Protein AF-0000000076219222 (afdb_homodimer)

pLDDT: mean 83.33, std 11.48, range [46.88, 96.5]

Radius of gyration: 16.95 Å; Cα contacts (8 Å, |Δi|>4): 816; chains: 2; bounding box: 41×48×40 Å

Organism: Mytilus galloprovincialis (NCBI:txid29158)

Structure (mmCIF, N/CA/C/O backbone):
data_AF-0000000076219222-model_v1
#
loop_
_entity.id
_entity.type
_entity.pdbx_description
1 polymer 'Uncharacterized protein'
#
loop_
_atom_site.group_PDB
_atom_site.id
_atom_site.type_symbol
_atom_site.label_atom_id
_atom_site.label_alt_id
_atom_site.label_comp_id
_atom_site.label_asym_id
_atom_site.label_entity_id
_atom_site.label_seq_id
_atom_site.pdbx_PDB_ins_code
_atom_site.Cartn_x
_atom_site.Cartn_y
_atom_site.Cartn_z
_atom_site.occupancy
_atom_site.B_iso_or_equiv
_atom_site.auth_seq_id
_atom_site.auth_comp_id
_atom_site.auth_asym_id
_atom_site.auth_atom_id
_atom_site.pdbx_PDB_model_num
ATOM 1 N N . MET A 1 1 ? -0.819 -18.391 -18.562 1 48.34 1 MET A N 1
ATOM 2 C CA . MET A 1 1 ? 0.11 -17.266 -18.625 1 48.34 1 MET A CA 1
ATOM 3 C C . MET A 1 1 ? 1.118 -17.328 -17.484 1 48.34 1 MET A C 1
ATOM 5 O O . MET A 1 1 ? 0.741 -17.516 -16.328 1 48.34 1 MET A O 1
ATOM 9 N N . ASP A 1 2 ? 2.357 -17.609 -17.766 1 62.28 2 ASP A N 1
ATOM 10 C CA . ASP A 1 2 ? 3.4 -17.719 -16.75 1 62.28 2 ASP A CA 1
ATOM 11 C C . ASP A 1 2 ? 4.027 -16.359 -16.453 1 62.28 2 ASP A C 1
ATOM 13 O O . ASP A 1 2 ? 4.73 -15.797 -17.297 1 62.28 2 ASP A O 1
ATOM 17 N N . LEU A 1 3 ? 3.418 -15.633 -15.625 1 66.06 3 LEU A N 1
ATOM 18 C CA . LEU A 1 3 ? 4.016 -14.352 -15.281 1 66.06 3 LEU A CA 1
ATOM 19 C C . LEU A 1 3 ? 5.348 -14.547 -14.562 1 66.06 3 LEU A C 1
ATOM 21 O O . LEU A 1 3 ? 5.457 -15.383 -13.664 1 66.06 3 LEU A O 1
ATOM 25 N N . THR A 1 4 ? 6.352 -14.211 -15.336 1 68.56 4 THR A N 1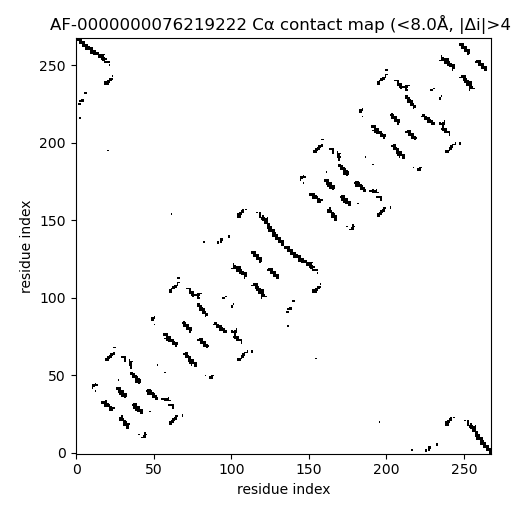
ATOM 26 C CA . THR A 1 4 ? 7.664 -14.211 -14.703 1 68.56 4 THR A CA 1
ATOM 27 C C . THR A 1 4 ? 8.156 -12.781 -14.477 1 68.56 4 THR A C 1
ATOM 29 O O . THR A 1 4 ? 7.73 -11.859 -15.172 1 68.56 4 THR A O 1
ATOM 32 N N . GLY A 1 5 ? 8.688 -12.602 -13.352 1 72.19 5 GLY A N 1
ATOM 33 C CA . GLY A 1 5 ? 9.305 -11.312 -13.094 1 72.19 5 GLY A CA 1
ATOM 34 C C . GLY A 1 5 ? 10.82 -11.367 -13.086 1 72.19 5 GLY A C 1
ATOM 35 O O . GLY A 1 5 ? 11.406 -12.375 -12.68 1 72.19 5 GLY A O 1
ATOM 36 N N . ASN A 1 6 ? 11.43 -10.414 -13.828 1 79.56 6 ASN A N 1
ATOM 37 C CA . ASN A 1 6 ? 12.883 -10.266 -13.766 1 79.56 6 ASN A CA 1
ATOM 38 C C . ASN A 1 6 ? 13.281 -8.961 -13.078 1 79.56 6 ASN A C 1
ATOM 40 O O . ASN A 1 6 ? 12.664 -7.918 -13.312 1 79.56 6 ASN A O 1
ATOM 44 N N . VAL A 1 7 ? 14.289 -9.258 -12.18 1 78.44 7 VAL A N 1
ATOM 45 C CA . VAL A 1 7 ? 14.812 -8.055 -11.539 1 78.44 7 VAL A CA 1
ATOM 46 C C . VAL A 1 7 ? 15.562 -7.207 -12.562 1 78.44 7 VAL A C 1
ATOM 48 O O . VAL A 1 7 ? 16.5 -7.684 -13.211 1 78.44 7 VAL A O 1
ATOM 51 N N . ILE A 1 8 ? 15.117 -6.039 -12.758 1 81.88 8 ILE A N 1
ATOM 52 C CA . ILE A 1 8 ? 15.742 -5.141 -13.719 1 81.88 8 ILE A CA 1
ATOM 53 C C . ILE A 1 8 ? 16.797 -4.281 -13.023 1 81.88 8 ILE A C 1
ATOM 55 O O . ILE A 1 8 ? 17.891 -4.082 -13.547 1 81.88 8 ILE A O 1
ATOM 59 N N . ARG A 1 9 ? 16.375 -3.814 -11.922 1 83.62 9 ARG A N 1
ATOM 60 C CA . ARG A 1 9 ? 17.234 -2.883 -11.203 1 83.62 9 ARG A CA 1
ATOM 61 C C . ARG A 1 9 ? 17.016 -2.988 -9.695 1 83.62 9 ARG A C 1
ATOM 63 O O . ARG A 1 9 ? 15.906 -3.289 -9.242 1 83.62 9 ARG A O 1
ATOM 70 N N . THR A 1 10 ? 18.156 -2.957 -9.008 1 84.56 10 THR A N 1
ATOM 71 C CA . THR A 1 10 ? 18.109 -2.85 -7.555 1 84.56 10 THR A CA 1
ATOM 72 C C . THR A 1 10 ? 18.547 -1.46 -7.102 1 84.56 10 THR A C 1
ATOM 74 O O . THR A 1 10 ? 19.609 -0.985 -7.492 1 84.56 10 THR A O 1
ATOM 77 N N . ILE A 1 11 ? 17.672 -0.836 -6.469 1 84.19 11 ILE A N 1
ATOM 78 C CA . ILE A 1 11 ? 17.984 0.487 -5.945 1 84.19 11 ILE A CA 1
ATOM 79 C C . ILE A 1 11 ? 18.438 0.369 -4.492 1 84.19 11 ILE A C 1
ATOM 81 O O . ILE A 1 11 ? 17.688 -0.067 -3.629 1 84.19 11 ILE A O 1
ATOM 85 N N . PRO A 1 12 ? 19.625 0.739 -4.266 1 81.88 12 PRO A N 1
ATOM 86 C CA . PRO A 1 12 ? 20.141 0.675 -2.891 1 81.88 12 PRO A CA 1
ATOM 87 C C . PRO A 1 12 ? 19.594 1.802 -2.014 1 81.88 12 PRO A C 1
ATOM 89 O O . PRO A 1 12 ? 19.906 2.973 -2.236 1 81.88 12 PRO A O 1
ATOM 92 N N . VAL A 1 13 ? 18.547 1.515 -1.271 1 78.12 13 VAL A N 1
ATOM 93 C CA . VAL A 1 13 ? 18.125 2.467 -0.247 1 78.12 13 VAL A CA 1
ATOM 94 C C . VAL A 1 13 ? 18.891 2.195 1.052 1 78.12 13 VAL A C 1
ATOM 96 O O . VAL A 1 13 ? 19.312 1.064 1.31 1 78.12 13 VAL A O 1
ATOM 99 N N . PRO A 1 14 ? 19.188 3.234 1.776 1 72.62 14 PRO A N 1
ATOM 100 C CA . PRO A 1 14 ? 20.031 2.994 2.947 1 72.62 14 PRO A CA 1
ATOM 101 C C . PRO A 1 14 ? 19.562 1.797 3.775 1 72.62 14 PRO A C 1
ATOM 103 O O . PRO A 1 14 ? 18.359 1.652 4.043 1 72.62 14 PRO A O 1
ATOM 106 N N . SER A 1 15 ? 20.438 0.882 3.973 1 58.62 15 SER A N 1
ATOM 107 C CA . SER A 1 15 ? 20.281 -0.477 4.477 1 58.62 15 SER A CA 1
ATOM 108 C C . SER A 1 15 ? 19.672 -0.479 5.875 1 58.62 15 SER A C 1
ATOM 110 O O . SER A 1 15 ? 19.078 -1.476 6.301 1 58.62 15 SER A O 1
ATOM 112 N N . TYR A 1 16 ? 19.875 0.443 6.602 1 61.59 16 TYR A N 1
ATOM 113 C CA . TYR A 1 16 ? 19.438 0.411 7.996 1 61.59 16 TYR A CA 1
ATOM 114 C C . TYR A 1 16 ? 17.953 0.692 8.117 1 61.59 16 TYR A C 1
ATOM 116 O O . TYR A 1 16 ? 17.391 0.667 9.219 1 61.59 16 TYR A O 1
ATOM 124 N N . ARG A 1 17 ? 17.422 0.693 6.922 1 61.88 17 ARG A N 1
ATOM 125 C CA . ARG A 1 17 ? 16 1.067 7.012 1 61.88 17 ARG A CA 1
ATOM 126 C C . ARG A 1 17 ? 15.102 -0.081 6.57 1 61.88 17 ARG A C 1
ATOM 128 O O . ARG A 1 17 ? 15.406 -0.775 5.598 1 61.88 17 ARG A O 1
ATOM 135 N N . SER A 1 18 ? 14.398 -0.467 7.527 1 76.31 18 SER A N 1
ATOM 136 C CA . SER A 1 18 ? 13.32 -1.392 7.195 1 76.31 18 SER A CA 1
ATOM 137 C C . SER A 1 18 ? 12.188 -0.678 6.469 1 76.31 18 SER A C 1
ATOM 139 O O . SER A 1 18 ? 11.617 0.284 6.984 1 76.31 18 SER A O 1
ATOM 141 N N . ILE A 1 19 ? 11.984 -1.001 5.16 1 82.94 19 ILE A N 1
ATOM 142 C CA . ILE A 1 19 ? 10.914 -0.373 4.391 1 82.94 19 ILE A CA 1
ATOM 143 C C . ILE A 1 19 ? 9.617 -1.159 4.574 1 82.94 19 ILE A C 1
ATOM 145 O O . ILE A 1 19 ? 9.523 -2.32 4.168 1 82.94 19 ILE A O 1
ATOM 149 N N . TYR A 1 20 ? 8.703 -0.514 5.207 1 86.69 20 TYR A N 1
ATOM 150 C CA . TYR A 1 20 ? 7.43 -1.155 5.504 1 86.69 20 TYR A CA 1
ATOM 151 C C . TYR A 1 20 ? 6.453 -0.984 4.344 1 86.69 20 TYR A C 1
ATOM 153 O O . TYR A 1 20 ? 5.598 -1.845 4.109 1 86.69 20 TYR A O 1
ATOM 161 N N . ASP A 1 21 ? 6.562 0.12 3.73 1 91.06 21 ASP A N 1
ATOM 162 C CA . ASP A 1 21 ? 5.695 0.421 2.596 1 91.06 21 ASP A CA 1
ATOM 163 C C . ASP A 1 21 ? 6.383 1.371 1.617 1 91.06 21 ASP A C 1
ATOM 165 O O . ASP A 1 21 ? 7.316 2.084 1.989 1 91.06 21 ASP A O 1
ATOM 169 N N . ILE A 1 22 ? 5.867 1.326 0.351 1 92.88 22 ILE A N 1
ATOM 170 C CA . ILE A 1 22 ? 6.508 2.119 -0.695 1 92.88 22 ILE A CA 1
ATOM 171 C C . ILE A 1 22 ? 5.465 2.543 -1.728 1 92.88 22 ILE A C 1
ATOM 173 O O . ILE A 1 22 ? 4.52 1.803 -2.006 1 92.88 22 ILE A O 1
ATOM 177 N 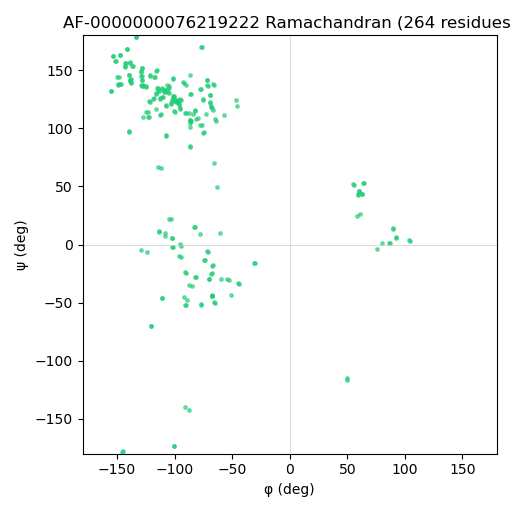N . THR A 1 23 ? 5.59 3.697 -2.258 1 95.31 23 THR A N 1
ATOM 178 C CA . THR A 1 23 ? 4.863 4.223 -3.408 1 95.31 23 THR A CA 1
ATOM 179 C C . THR A 1 23 ? 5.758 5.133 -4.242 1 95.31 23 THR A C 1
ATOM 181 O O . THR A 1 23 ? 6.973 5.176 -4.043 1 95.31 23 THR A O 1
ATOM 184 N N . VAL A 1 24 ? 5.176 5.672 -5.254 1 94.69 24 VAL A N 1
ATOM 185 C CA . VAL A 1 24 ? 5.965 6.516 -6.145 1 94.69 24 VAL A CA 1
ATOM 186 C C . VAL A 1 24 ? 5.309 7.891 -6.27 1 94.69 24 VAL A C 1
ATOM 188 O O . VAL A 1 24 ? 4.078 7.992 -6.332 1 94.69 24 VAL A O 1
ATOM 191 N N . ASP A 1 25 ? 6.066 8.875 -6.207 1 92.62 25 ASP A N 1
ATOM 192 C CA . ASP A 1 25 ? 5.695 10.234 -6.578 1 92.62 25 ASP A CA 1
ATOM 193 C C . ASP A 1 25 ? 6.621 10.781 -7.66 1 92.62 25 ASP A C 1
ATOM 195 O O . ASP A 1 25 ? 7.785 11.086 -7.391 1 92.62 25 ASP A O 1
ATOM 199 N N . ARG A 1 26 ? 6.059 10.93 -8.898 1 87.56 26 ARG A N 1
ATOM 200 C CA . ARG A 1 26 ? 6.887 11.305 -10.031 1 87.56 26 ARG A CA 1
ATOM 201 C C . ARG A 1 26 ? 8.133 10.43 -10.125 1 87.56 26 ARG A C 1
ATOM 203 O O . ARG A 1 26 ? 8.023 9.211 -10.273 1 87.56 26 ARG A O 1
ATOM 210 N N . ASP A 1 27 ? 9.281 10.922 -9.969 1 85.69 27 ASP A N 1
ATOM 211 C CA . ASP A 1 27 ? 10.5 10.125 -10.117 1 85.69 27 ASP A CA 1
ATOM 212 C C . ASP A 1 27 ? 11.117 9.805 -8.758 1 85.69 27 ASP A C 1
ATOM 214 O O . ASP A 1 27 ? 12.305 9.477 -8.672 1 85.69 27 ASP A O 1
ATOM 218 N N . GLY A 1 28 ? 10.305 9.875 -7.773 1 92.88 28 GLY A N 1
ATOM 219 C CA . GLY A 1 28 ? 10.812 9.57 -6.445 1 92.88 28 GLY A CA 1
ATOM 220 C C . GLY A 1 28 ? 10.148 8.367 -5.812 1 92.88 28 GLY A C 1
ATOM 221 O O . GLY A 1 28 ? 8.961 8.125 -6.031 1 92.88 28 GLY A O 1
ATOM 222 N N . LEU A 1 29 ? 10.953 7.629 -5.078 1 92.5 29 LEU A N 1
ATOM 223 C CA . LEU A 1 29 ? 10.453 6.535 -4.258 1 92.5 29 LEU A CA 1
ATOM 224 C C . LEU A 1 29 ? 10.109 7.023 -2.855 1 92.5 29 LEU A C 1
ATOM 226 O O . LEU A 1 29 ? 10.984 7.488 -2.121 1 92.5 29 LEU A O 1
ATOM 230 N N . VAL A 1 30 ? 8.812 6.973 -2.578 1 93.69 30 VAL A N 1
ATOM 231 C CA . VAL A 1 30 ? 8.367 7.391 -1.253 1 93.69 30 VAL A CA 1
ATOM 232 C C . VAL A 1 30 ? 8.211 6.164 -0.353 1 93.69 30 VAL A C 1
ATOM 234 O O . VAL A 1 30 ? 7.418 5.266 -0.649 1 93.69 30 VAL A O 1
ATOM 237 N N . CYS A 1 31 ? 8.93 6.129 0.726 1 91.06 31 CYS A N 1
ATOM 238 C CA . CYS A 1 31 ? 8.992 4.961 1.594 1 91.06 31 CYS A CA 1
ATOM 239 C C . CYS A 1 31 ? 8.719 5.34 3.045 1 91.06 31 CYS A C 1
ATOM 241 O O . CYS A 1 31 ? 9.047 6.449 3.471 1 91.06 31 CYS A O 1
ATOM 243 N N . ILE A 1 32 ? 7.996 4.395 3.617 1 87.56 32 ILE A N 1
ATOM 244 C CA . ILE A 1 32 ? 7.914 4.492 5.07 1 87.56 32 ILE A CA 1
ATOM 245 C C . ILE A 1 32 ? 8.836 3.459 5.711 1 87.56 32 ILE A C 1
ATOM 247 O O . ILE A 1 32 ? 8.844 2.291 5.316 1 87.56 32 ILE A O 1
ATOM 251 N N . ASP A 1 33 ? 9.719 3.924 6.48 1 74.75 33 ASP A N 1
ATOM 252 C CA . ASP A 1 33 ? 10.641 3.027 7.172 1 74.75 33 ASP A CA 1
ATOM 253 C C . ASP A 1 33 ? 10.094 2.619 8.539 1 74.75 33 ASP A C 1
ATOM 255 O O . ASP A 1 33 ? 8.875 2.615 8.742 1 74.75 33 ASP A O 1
ATOM 259 N N . SER A 1 34 ? 11.016 2.545 9.648 1 64.06 34 SER A N 1
ATOM 260 C CA . SER A 1 34 ? 10.758 2.076 11.008 1 64.06 34 SER A CA 1
ATOM 261 C C . SER A 1 34 ? 9.727 2.955 11.711 1 64.06 34 SER A C 1
ATOM 263 O O . SER A 1 34 ? 9.945 3.391 12.844 1 64.06 34 SER A O 1
ATOM 265 N N . ASN A 1 35 ? 8.516 3.271 11.086 1 64.56 35 ASN A N 1
ATOM 266 C CA . ASN A 1 35 ? 7.23 3.695 11.625 1 64.56 35 ASN A CA 1
ATOM 267 C C . ASN A 1 35 ? 7.23 5.18 11.969 1 64.56 35 ASN A C 1
ATOM 269 O O . ASN A 1 35 ? 6.238 5.703 12.477 1 64.56 35 ASN A O 1
ATOM 273 N N . THR A 1 36 ? 8.383 5.805 11.688 1 73.69 36 THR A N 1
ATOM 274 C CA . THR A 1 36 ? 8.336 7.168 12.219 1 73.69 36 THR A CA 1
ATOM 275 C C . THR A 1 36 ? 8.609 8.18 11.109 1 73.69 36 THR A C 1
ATOM 277 O O . THR A 1 36 ? 8.461 9.391 11.32 1 73.69 36 THR A O 1
ATOM 280 N N . SER A 1 37 ? 8.945 7.672 10.008 1 83.81 37 SER A N 1
ATOM 281 C CA . SER A 1 37 ? 9.422 8.625 9.016 1 83.81 37 SER A CA 1
ATOM 282 C C . SER A 1 37 ? 8.969 8.227 7.609 1 83.81 37 SER A C 1
ATOM 284 O O . SER A 1 37 ? 8.727 7.047 7.344 1 83.81 37 SER A O 1
ATOM 286 N N . VAL A 1 38 ? 8.883 9.266 6.848 1 89.25 38 VAL A N 1
ATOM 287 C CA . VAL A 1 38 ? 8.688 9.109 5.414 1 89.25 38 VAL A CA 1
ATOM 288 C C . VAL A 1 38 ? 9.914 9.602 4.66 1 89.25 38 VAL A C 1
ATOM 290 O O . VAL A 1 38 ? 10.445 10.68 4.957 1 89.25 38 VAL A O 1
ATOM 293 N N . TYR A 1 39 ? 10.336 8.805 3.781 1 90.31 39 TYR A N 1
ATOM 294 C CA . TYR A 1 39 ? 11.508 9.133 2.977 1 90.31 39 TYR A CA 1
ATOM 295 C C . TYR A 1 39 ? 11.164 9.141 1.492 1 90.31 39 TYR A C 1
ATOM 297 O O . TYR A 1 39 ? 10.359 8.336 1.029 1 90.31 39 TYR A O 1
ATOM 305 N N . CYS A 1 40 ? 11.812 10.031 0.851 1 92.62 40 CYS A N 1
ATOM 306 C CA . CYS A 1 40 ? 11.75 10.031 -0.606 1 92.62 40 CYS A CA 1
ATOM 307 C C . CYS A 1 40 ? 13.141 9.891 -1.213 1 92.62 40 CYS A C 1
ATOM 309 O O . CYS A 1 40 ? 14.023 10.703 -0.939 1 92.62 40 CYS A O 1
ATOM 311 N N . TYR A 1 41 ? 13.273 8.859 -2.021 1 91.38 41 TYR A N 1
ATOM 312 C CA . TYR A 1 41 ? 14.555 8.57 -2.658 1 91.38 41 TYR A CA 1
ATOM 313 C C . TYR A 1 41 ? 14.453 8.711 -4.172 1 91.38 41 TYR A C 1
ATOM 315 O O . TYR A 1 41 ? 13.398 8.461 -4.758 1 91.38 41 TYR A O 1
ATOM 323 N N . SER A 1 42 ? 15.594 9.086 -4.715 1 91.5 42 SER A N 1
ATOM 324 C CA . SER A 1 42 ? 15.68 9.039 -6.172 1 91.5 42 SER A CA 1
ATOM 325 C C . SER A 1 42 ? 15.875 7.613 -6.668 1 91.5 42 SER A C 1
ATOM 327 O O . SER A 1 42 ? 16.109 6.699 -5.875 1 91.5 42 SER A O 1
ATOM 329 N N . LEU A 1 43 ? 15.758 7.473 -7.961 1 88.12 43 LEU A N 1
ATOM 330 C CA . LEU A 1 43 ? 15.852 6.141 -8.5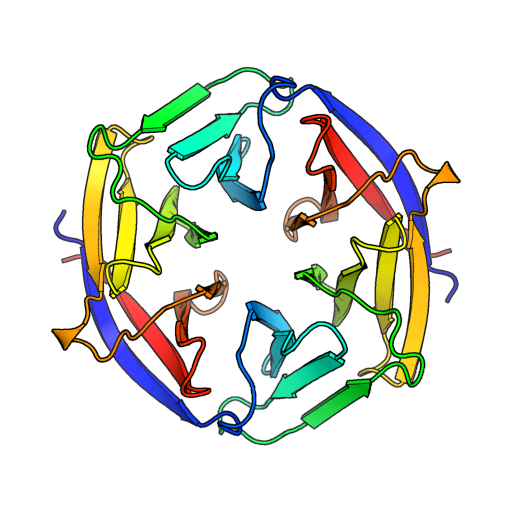55 1 88.12 43 LEU A CA 1
ATOM 331 C C . LEU A 1 43 ? 17.281 5.633 -8.516 1 88.12 43 LEU A C 1
ATOM 333 O O . LEU A 1 43 ? 17.531 4.453 -8.781 1 88.12 43 LEU A O 1
ATOM 337 N N . ASP A 1 44 ? 18.188 6.457 -8.094 1 87.12 44 ASP A N 1
ATOM 338 C CA . ASP A 1 44 ? 19.562 6.008 -7.887 1 87.12 44 ASP A CA 1
ATOM 339 C C . ASP A 1 44 ? 19.859 5.777 -6.406 1 87.12 44 ASP A C 1
ATOM 341 O O . ASP A 1 44 ? 21 5.504 -6.027 1 87.12 44 ASP A O 1
ATOM 345 N N . GLY A 1 45 ? 18.859 5.898 -5.641 1 86.44 45 GLY A N 1
ATOM 346 C CA . GLY A 1 45 ? 18.953 5.527 -4.238 1 86.44 45 GLY A CA 1
ATOM 347 C C . GLY A 1 45 ? 19.391 6.676 -3.35 1 86.44 45 GLY A C 1
ATOM 348 O O . GLY A 1 45 ? 19.766 6.465 -2.191 1 86.44 45 GLY A O 1
ATOM 349 N N . LYS A 1 46 ? 19.344 7.824 -3.855 1 91.12 46 LYS A N 1
ATOM 350 C CA . LYS A 1 46 ? 19.734 8.984 -3.07 1 91.12 46 LYS A CA 1
ATOM 351 C C . LYS A 1 46 ? 18.547 9.617 -2.371 1 91.12 46 LYS A C 1
ATOM 353 O O . LYS A 1 46 ? 17.469 9.734 -2.959 1 91.12 46 LYS A O 1
ATOM 358 N N . LEU A 1 47 ? 18.812 10.016 -1.123 1 91.44 47 LEU A N 1
ATOM 359 C CA . LEU A 1 47 ? 17.75 10.68 -0.366 1 91.44 47 LEU A CA 1
ATOM 360 C C . LEU A 1 47 ? 17.453 12.055 -0.946 1 91.44 47 LEU A C 1
ATOM 362 O O . LEU A 1 47 ? 18.359 12.883 -1.096 1 91.44 47 LEU A O 1
ATOM 366 N N . ILE A 1 48 ? 16.234 12.312 -1.343 1 93.31 48 ILE A N 1
ATOM 367 C CA . ILE A 1 48 ? 15.797 13.602 -1.869 1 93.31 48 ILE A CA 1
ATOM 368 C C . ILE A 1 48 ? 15.273 14.469 -0.73 1 93.31 48 ILE A C 1
ATOM 370 O O . ILE A 1 48 ? 15.703 15.617 -0.57 1 93.31 48 ILE A O 1
ATOM 374 N N . TRP A 1 49 ? 14.391 13.984 0.039 1 92 49 TRP A N 1
ATOM 375 C CA . TRP A 1 49 ? 13.883 14.656 1.229 1 92 49 TRP A CA 1
ATOM 376 C C . TRP A 1 49 ? 13.367 13.648 2.25 1 92 49 TRP A C 1
ATOM 378 O O . TRP A 1 49 ? 13.203 12.469 1.935 1 92 49 TRP A O 1
ATOM 388 N N . LYS A 1 50 ? 13.234 14.078 3.416 1 89.56 50 LYS A N 1
ATOM 389 C CA . LYS A 1 50 ? 12.688 13.266 4.496 1 89.56 50 LYS A CA 1
ATOM 390 C C . LYS A 1 50 ? 11.742 14.078 5.375 1 89.56 50 LYS A C 1
ATOM 392 O O . LYS A 1 50 ? 11.891 15.297 5.492 1 89.56 50 LYS A O 1
ATOM 397 N N . PHE A 1 51 ? 10.711 13.383 5.75 1 89.25 51 PHE A N 1
ATOM 398 C CA . PHE A 1 51 ? 9.828 13.891 6.789 1 89.25 51 PHE A CA 1
ATOM 399 C C . PHE A 1 51 ? 9.93 13.039 8.047 1 89.25 51 PHE A C 1
ATOM 401 O O . PHE A 1 51 ? 9.703 11.82 8.008 1 89.25 51 PHE A O 1
ATOM 408 N N . LYS A 1 52 ? 10.461 13.555 9.078 1 79.69 52 LYS A N 1
ATOM 409 C CA . LYS A 1 52 ? 10.562 12.875 10.367 1 79.69 52 LYS A CA 1
ATOM 410 C C . LYS A 1 52 ? 9.891 13.688 11.477 1 79.69 52 LYS A C 1
ATOM 412 O O . LYS A 1 52 ? 10.141 14.891 11.609 1 79.69 52 LYS A O 1
ATOM 417 N N . LYS A 1 53 ? 8.812 13.086 12 1 68.25 53 LYS A N 1
ATOM 418 C CA . LYS A 1 53 ? 8.234 13.781 13.148 1 68.25 53 LYS A CA 1
ATOM 419 C C . LYS A 1 53 ? 8.984 13.445 14.438 1 68.25 53 LYS A C 1
ATOM 421 O O . LYS A 1 53 ? 9.383 12.297 14.641 1 68.25 53 LYS A O 1
ATOM 426 N N . ASP A 1 54 ? 9.633 14.453 15.016 1 57.41 54 ASP A N 1
ATOM 427 C CA . ASP A 1 54 ? 10.375 14.312 16.266 1 57.41 54 ASP A CA 1
ATOM 428 C C . ASP A 1 54 ? 9.586 13.516 17.297 1 57.41 54 ASP A C 1
ATOM 430 O O . ASP A 1 54 ? 10.164 12.906 18.203 1 57.41 54 ASP A O 1
ATOM 434 N N . ASP A 1 55 ? 8.336 13.617 17.312 1 52.94 55 ASP A N 1
ATOM 435 C CA . ASP A 1 55 ? 7.652 13.008 18.438 1 52.94 55 ASP A CA 1
ATOM 436 C C . ASP A 1 55 ? 7.348 11.539 18.172 1 52.94 55 ASP A C 1
ATOM 438 O O . ASP A 1 55 ? 7.016 11.164 17.047 1 52.94 55 ASP A O 1
ATOM 442 N N . TYR A 1 56 ? 8.141 10.617 18.875 1 50.62 56 TYR A N 1
ATOM 443 C CA . TYR A 1 56 ? 8.195 9.156 18.953 1 50.62 56 TYR A CA 1
ATOM 444 C C . TYR A 1 56 ? 6.816 8.547 18.734 1 50.62 56 TYR A C 1
ATOM 446 O O . TYR A 1 56 ? 6.656 7.328 18.781 1 50.62 56 TYR A O 1
ATOM 454 N N . THR A 1 57 ? 5.75 9.297 18.828 1 53.03 57 THR A N 1
ATOM 455 C CA . THR A 1 57 ? 4.441 8.664 18.922 1 53.03 57 THR A CA 1
ATOM 456 C C . THR A 1 57 ? 3.928 8.273 17.531 1 53.03 57 THR A C 1
ATOM 458 O O . THR A 1 57 ? 2.816 7.762 17.406 1 53.03 57 THR A O 1
ATOM 461 N N . GLU A 1 58 ? 4.906 8.273 16.516 1 62.31 58 GLU A N 1
ATOM 462 C CA . GLU A 1 58 ? 4.324 8.07 15.195 1 62.31 58 GLU A CA 1
ATOM 463 C C . GLU A 1 58 ? 4.465 6.613 14.75 1 62.31 58 GLU A C 1
ATOM 465 O O . GLU A 1 58 ? 5.453 5.953 15.07 1 62.31 58 GLU A O 1
ATOM 470 N N . ASP A 1 59 ? 3.43 6.051 14.445 1 81.25 59 ASP A N 1
ATOM 471 C CA . ASP A 1 59 ? 3.268 4.691 13.945 1 81.25 59 ASP A CA 1
ATOM 472 C C . ASP A 1 59 ? 2.74 4.691 12.508 1 81.25 59 ASP A C 1
ATOM 474 O O . ASP A 1 59 ? 1.651 4.176 12.242 1 81.25 59 ASP A O 1
ATOM 478 N N . PHE A 1 60 ? 3.65 5.227 11.578 1 85.62 60 PHE A N 1
ATOM 479 C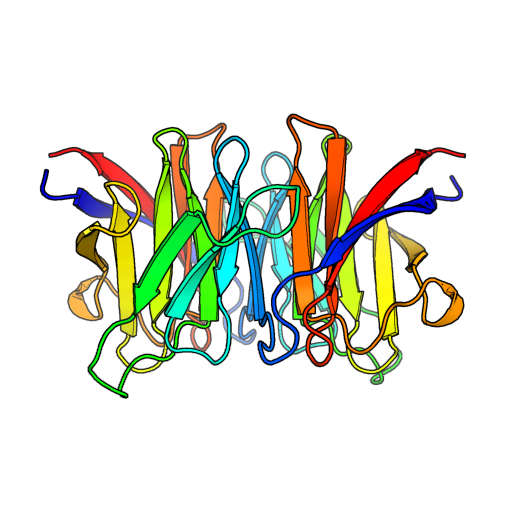 CA . PHE A 1 60 ? 3.248 5.227 10.172 1 85.62 60 PHE A CA 1
ATOM 480 C C . PHE A 1 60 ? 3.219 3.807 9.617 1 85.62 60 PHE A C 1
ATOM 482 O O . PHE A 1 60 ? 4.199 3.068 9.734 1 85.62 60 PHE A O 1
ATOM 489 N N . ARG A 1 61 ? 2.146 3.486 9.039 1 87.75 61 ARG A N 1
ATOM 490 C CA . ARG A 1 61 ? 2.006 2.105 8.594 1 87.75 61 ARG A CA 1
ATOM 491 C C . ARG A 1 61 ? 2.014 2.018 7.07 1 87.75 61 ARG A C 1
ATOM 493 O O . ARG A 1 61 ? 2.717 1.186 6.496 1 87.75 61 ARG A O 1
ATOM 500 N N . ARG A 1 62 ? 1.239 2.916 6.445 1 92.25 62 ARG A N 1
ATOM 501 C CA . ARG A 1 62 ? 1.11 2.854 4.992 1 92.25 62 ARG A CA 1
ATOM 502 C C . ARG A 1 62 ? 1.144 4.25 4.379 1 92.25 62 ARG A C 1
ATOM 504 O O . ARG A 1 62 ? 0.867 5.238 5.062 1 92.25 62 ARG A O 1
ATOM 511 N N . VAL A 1 63 ? 1.525 4.254 3.107 1 94.56 63 VAL A N 1
ATOM 512 C CA . VAL A 1 63 ? 1.702 5.535 2.436 1 94.56 63 VAL A CA 1
ATOM 513 C C . VAL A 1 63 ? 1.157 5.453 1.012 1 94.56 63 VAL A C 1
ATOM 515 O O . VAL A 1 63 ? 1.197 4.391 0.386 1 94.56 63 VAL A O 1
ATOM 518 N N . THR A 1 64 ? 0.604 6.535 0.514 1 96.5 64 THR A N 1
ATOM 519 C CA . THR A 1 64 ? 0.164 6.703 -0.867 1 96.5 64 THR A CA 1
ATOM 520 C C . THR A 1 64 ? 0.336 8.148 -1.315 1 96.5 64 THR A C 1
ATOM 522 O O . THR A 1 64 ? 0.649 9.023 -0.504 1 96.5 64 THR A O 1
ATOM 525 N N . THR A 1 65 ? 0.311 8.383 -2.562 1 96.31 65 THR A N 1
ATOM 526 C CA . THR A 1 65 ? 0.491 9.727 -3.105 1 96.31 65 THR A CA 1
ATOM 527 C C . THR A 1 65 ? -0.64 10.078 -4.07 1 96.31 65 THR A C 1
ATOM 529 O O . THR A 1 65 ? -1.229 9.188 -4.691 1 96.31 65 THR A O 1
ATOM 532 N N . ASP A 1 66 ? -0.911 11.391 -4.156 1 93.88 66 ASP A N 1
ATOM 533 C CA . ASP A 1 66 ? -1.921 11.828 -5.113 1 93.88 66 ASP A CA 1
ATOM 534 C C . ASP A 1 66 ? -1.272 12.383 -6.383 1 93.88 66 ASP A C 1
ATOM 536 O O . ASP A 1 66 ? -0.072 12.203 -6.602 1 93.88 66 ASP A O 1
ATOM 540 N N . ASN A 1 67 ? -2.127 12.922 -7.223 1 91.94 67 ASN A N 1
ATOM 541 C CA . ASN A 1 67 ? -1.657 13.414 -8.516 1 91.94 67 ASN A CA 1
ATOM 542 C C . ASN A 1 67 ? -0.875 14.719 -8.375 1 91.94 67 ASN A C 1
ATOM 544 O O . ASN A 1 67 ? -0.172 15.125 -9.297 1 91.94 67 ASN A O 1
ATOM 548 N N . LYS A 1 68 ? -0.939 15.352 -7.277 1 90.75 68 LYS A N 1
ATOM 549 C CA . LYS A 1 68 ? -0.297 16.641 -7.066 1 90.75 68 LYS A CA 1
ATOM 550 C C . LYS A 1 68 ? 0.997 16.5 -6.273 1 90.75 68 LYS A C 1
ATOM 552 O O . LYS A 1 68 ? 1.671 17.484 -5.98 1 90.75 68 LYS A O 1
ATOM 557 N N . GLY A 1 69 ? 1.254 15.312 -5.91 1 91.25 69 GLY A N 1
ATOM 558 C CA . GLY A 1 69 ? 2.488 15.055 -5.184 1 91.25 69 GLY A CA 1
ATOM 559 C C . GLY A 1 69 ? 2.316 15.125 -3.676 1 91.25 69 GLY A C 1
ATOM 560 O O . GLY A 1 69 ? 3.301 15.102 -2.934 1 91.25 69 GLY A O 1
ATOM 561 N N . ASN A 1 70 ? 1.097 15.273 -3.244 1 93 70 ASN A N 1
ATOM 562 C CA . ASN A 1 70 ? 0.845 15.133 -1.813 1 93 70 ASN A CA 1
ATOM 563 C C . ASN A 1 70 ? 0.96 13.68 -1.36 1 93 70 ASN A C 1
ATOM 565 O O . ASN A 1 70 ? 0.525 12.773 -2.068 1 93 70 ASN A O 1
ATOM 569 N N . ILE A 1 71 ? 1.524 13.547 -0.171 1 94.56 71 ILE A N 1
ATOM 570 C CA . ILE A 1 71 ? 1.739 12.219 0.396 1 94.56 71 ILE A CA 1
ATOM 571 C C . ILE A 1 71 ? 0.785 12 1.567 1 94.56 71 ILE A C 1
ATOM 573 O O . ILE A 1 71 ? 0.618 12.883 2.416 1 94.56 71 ILE A O 1
ATOM 577 N N . TYR A 1 72 ? 0.13 10.875 1.573 1 93.88 72 TYR A N 1
ATOM 578 C CA . TYR A 1 72 ? -0.771 10.508 2.658 1 93.88 72 TYR A CA 1
ATOM 579 C C . TYR A 1 72 ? -0.257 9.273 3.396 1 93.88 72 TYR A C 1
ATOM 581 O O . TYR A 1 72 ? 0.182 8.305 2.771 1 93.88 72 TYR A O 1
ATOM 589 N N . ALA A 1 73 ? -0.304 9.367 4.68 1 92.69 73 ALA A N 1
ATOM 590 C CA . ALA A 1 73 ? 0.156 8.242 5.492 1 92.69 73 ALA A CA 1
ATOM 591 C C . ALA A 1 73 ? -0.779 7.996 6.672 1 92.69 73 ALA A C 1
ATOM 593 O O . ALA A 1 73 ? -1.34 8.938 7.234 1 92.69 73 ALA A O 1
ATOM 594 N N . THR A 1 74 ? -0.952 6.727 6.938 1 92.25 74 THR A N 1
ATOM 595 C CA . THR A 1 74 ? -1.738 6.383 8.117 1 92.25 74 THR A CA 1
ATOM 596 C C . THR A 1 74 ? -0.859 6.348 9.367 1 92.25 74 THR A C 1
ATOM 598 O O . THR A 1 74 ? 0.236 5.781 9.344 1 92.25 74 THR A O 1
ATOM 601 N N . ASN A 1 75 ? -1.296 7.02 10.352 1 88.62 75 ASN A N 1
ATOM 602 C CA . ASN A 1 75 ? -0.731 6.938 11.695 1 88.62 75 ASN A CA 1
ATOM 603 C C . ASN A 1 75 ? -1.66 6.188 12.648 1 88.62 75 ASN A C 1
ATOM 605 O O . ASN A 1 75 ? -2.531 6.793 13.273 1 88.62 75 ASN A O 1
ATOM 609 N N . THR A 1 76 ? -1.424 4.934 12.766 1 88.81 76 THR A N 1
ATOM 610 C CA . THR A 1 76 ? -2.389 4.008 13.344 1 88.81 76 THR A CA 1
ATOM 611 C C . THR A 1 76 ? -2.574 4.285 14.836 1 88.81 76 THR A C 1
ATOM 613 O O . THR A 1 76 ? -3.705 4.34 15.328 1 88.81 76 THR A O 1
ATOM 616 N N . SER A 1 77 ? -1.504 4.512 15.531 1 86.62 77 SER A N 1
ATOM 617 C CA . SER A 1 77 ? -1.552 4.605 16.984 1 86.62 77 SER A CA 1
ATOM 618 C C . SER A 1 77 ? -2.307 5.855 17.438 1 86.62 77 SER A C 1
ATOM 620 O O . SER A 1 77 ? -2.895 5.875 18.516 1 86.62 77 SER A O 1
ATOM 622 N N . VAL A 1 78 ? -2.346 6.887 16.594 1 86.69 78 VAL A N 1
ATOM 623 C CA . VAL A 1 78 ? -2.992 8.125 17.016 1 86.69 78 VAL A CA 1
ATOM 624 C C . VAL A 1 78 ? -4.246 8.359 16.172 1 86.69 78 VAL A C 1
ATOM 626 O O . VAL A 1 78 ? -4.785 9.469 16.156 1 86.69 78 VAL A O 1
ATOM 629 N N . ASN A 1 79 ? -4.652 7.375 15.438 1 89.62 79 ASN A N 1
ATOM 630 C CA . ASN A 1 79 ? -5.891 7.402 14.664 1 89.62 79 ASN A CA 1
ATOM 631 C C . ASN A 1 79 ? -5.938 8.609 13.727 1 89.62 79 ASN A C 1
ATOM 633 O O . ASN A 1 79 ? -6.922 9.352 13.711 1 89.62 79 ASN A O 1
ATOM 637 N N . THR A 1 80 ? -4.91 8.758 12.969 1 88.62 80 THR A N 1
ATOM 638 C CA . THR A 1 80 ? -4.809 9.93 12.109 1 88.62 80 THR A CA 1
ATOM 639 C C . THR A 1 80 ? -4.277 9.547 10.727 1 88.62 80 THR A C 1
ATOM 641 O O . THR A 1 80 ? -3.432 8.664 10.602 1 88.62 80 THR A O 1
ATOM 644 N N . VAL A 1 81 ? -4.828 10.125 9.758 1 91.44 81 VAL A N 1
ATOM 645 C CA . VAL A 1 81 ? -4.207 10.172 8.438 1 91.44 81 VAL A CA 1
ATOM 646 C C . VAL A 1 81 ? -3.498 11.516 8.242 1 91.44 81 VAL A C 1
ATOM 648 O O . VAL A 1 81 ? -4.121 12.57 8.352 1 91.44 81 VAL A O 1
ATOM 651 N N . VAL A 1 82 ? -2.27 11.383 7.98 1 90.5 82 VAL A N 1
ATOM 652 C CA . VAL A 1 82 ? -1.445 12.578 7.824 1 90.5 82 VAL A CA 1
ATOM 653 C C . VAL A 1 82 ? -1.212 12.852 6.34 1 90.5 82 VAL A C 1
ATOM 655 O O . VAL A 1 82 ? -1.063 11.922 5.547 1 90.5 82 VAL A O 1
ATOM 658 N N . VAL A 1 83 ? -1.212 14.172 6.051 1 91.62 83 VAL A N 1
ATOM 659 C CA . VAL A 1 83 ? -0.823 14.602 4.715 1 91.62 83 VAL A CA 1
ATOM 660 C C . VAL A 1 83 ? 0.499 15.367 4.781 1 91.62 83 VAL A C 1
ATOM 662 O O . VAL A 1 83 ? 0.689 16.219 5.652 1 91.62 83 VAL A O 1
ATOM 665 N N . ILE A 1 84 ? 1.396 14.922 4.02 1 91.31 84 ILE A N 1
ATOM 666 C CA . ILE A 1 84 ? 2.703 15.555 3.885 1 91.31 84 ILE A CA 1
ATOM 667 C C . ILE A 1 84 ? 2.834 16.188 2.496 1 91.31 84 ILE A C 1
ATOM 669 O O . ILE A 1 84 ? 2.557 15.523 1.488 1 91.31 84 ILE A O 1
ATOM 673 N N . TYR A 1 85 ? 3.188 17.5 2.479 1 90 85 TYR A N 1
ATOM 674 C CA . TYR A 1 85 ? 3.244 18.188 1.193 1 90 85 TYR A CA 1
ATOM 675 C C . TYR A 1 85 ? 4.418 19.156 1.144 1 90 85 TYR A C 1
ATOM 677 O O . TYR A 1 85 ? 5.145 19.312 2.127 1 90 85 TYR A O 1
ATOM 685 N N . ASP A 1 86 ? 4.695 19.641 -0.062 1 90.5 86 ASP A N 1
ATOM 686 C CA . ASP A 1 86 ? 5.828 20.516 -0.301 1 90.5 86 ASP A CA 1
ATOM 687 C C . ASP A 1 86 ? 7.152 19.812 -0.006 1 90.5 86 ASP A C 1
ATOM 689 O O . ASP A 1 86 ? 8 20.344 0.705 1 90.5 86 ASP A O 1
ATOM 693 N N . LYS A 1 87 ? 7.246 18.562 -0.461 1 89.94 87 LYS A N 1
ATOM 694 C CA . LYS A 1 87 ? 8.469 17.766 -0.364 1 89.94 87 LYS A CA 1
ATOM 695 C C . LYS A 1 87 ? 8.898 17.594 1.09 1 89.94 87 LYS A C 1
ATOM 697 O O . LYS A 1 87 ? 10.062 17.812 1.426 1 89.94 87 LYS A O 1
ATOM 702 N N . GLY A 1 88 ? 7.887 17.328 1.871 1 88.25 88 GLY A N 1
ATOM 703 C CA . GLY A 1 88 ? 8.172 16.969 3.252 1 88.25 88 GLY A CA 1
ATOM 704 C C . GLY A 1 88 ? 8.289 18.188 4.164 1 88.25 88 GLY A C 1
ATOM 705 O O . GLY A 1 88 ? 8.492 18.031 5.371 1 88.25 88 GLY A O 1
ATOM 706 N N . GLN A 1 89 ? 8.109 19.328 3.693 1 90.44 89 GLN A N 1
ATOM 707 C CA . GLN A 1 89 ? 8.32 20.547 4.477 1 90.44 89 GLN A CA 1
ATOM 708 C C . GLN A 1 89 ? 7.113 20.859 5.359 1 90.44 89 GLN A C 1
ATOM 710 O O . GLN A 1 89 ? 7.25 21.484 6.406 1 90.44 89 GLN A O 1
ATOM 715 N N . HIS A 1 90 ? 5.965 20.422 4.898 1 88.5 90 HIS A N 1
ATOM 716 C CA . HIS A 1 90 ? 4.738 20.688 5.641 1 88.5 90 HIS A CA 1
ATOM 717 C C . HIS A 1 90 ? 3.928 19.422 5.852 1 88.5 90 HIS A C 1
ATOM 719 O O . HIS A 1 90 ? 4.047 18.469 5.082 1 88.5 90 HIS A O 1
ATOM 725 N N . GLN A 1 91 ? 3.25 19.422 6.941 1 87.31 91 GLN A N 1
ATOM 726 C CA . GLN A 1 91 ? 2.33 18.328 7.223 1 87.31 91 GLN A CA 1
ATOM 727 C C . GLN A 1 91 ? 1.009 18.844 7.781 1 87.31 91 GLN A C 1
ATOM 729 O O . GLN A 1 91 ? 0.943 19.969 8.289 1 87.31 91 GLN A O 1
ATOM 734 N N . GLY A 1 92 ? -0.029 18.078 7.574 1 86.69 92 GLY A N 1
ATOM 735 C CA . GLY A 1 92 ? -1.331 18.312 8.18 1 86.69 92 GLY A CA 1
ATOM 736 C C . GLY A 1 92 ? -2.043 17.031 8.562 1 86.69 92 GLY A C 1
ATOM 737 O O . GLY A 1 92 ? -1.644 15.945 8.148 1 86.69 92 GLY A O 1
ATOM 738 N N . LYS A 1 93 ? -2.932 17.219 9.516 1 87.94 93 LYS A N 1
ATOM 739 C CA . LYS A 1 93 ? -3.84 16.125 9.836 1 87.94 93 LYS A CA 1
ATOM 740 C C . LYS A 1 93 ? -5.07 16.156 8.93 1 87.94 93 LYS A C 1
ATOM 742 O O . LYS A 1 93 ? -5.914 17.031 9.047 1 87.94 93 LYS A O 1
ATOM 747 N N . LEU A 1 94 ? -5.047 15.227 8.07 1 88.56 94 LEU A N 1
ATOM 748 C CA . LEU A 1 94 ? -6.137 15.195 7.098 1 88.56 94 LEU A CA 1
ATOM 749 C C . LEU A 1 94 ? -7.406 14.633 7.723 1 88.56 94 LEU A C 1
ATOM 751 O O . LEU A 1 94 ? -8.492 15.203 7.562 1 88.56 94 LEU A O 1
ATOM 755 N N . LEU A 1 95 ? -7.285 13.477 8.328 1 86.62 95 LEU A N 1
ATOM 756 C CA . LEU A 1 95 ? -8.375 12.797 9.016 1 86.62 95 LEU A CA 1
ATOM 757 C C . LEU A 1 95 ? -7.965 12.398 10.43 1 86.62 95 LEU A C 1
ATOM 759 O O . LEU A 1 95 ? -6.812 12.023 10.664 1 86.62 95 LEU A O 1
ATOM 763 N N . THR A 1 96 ? -8.953 12.477 11.266 1 89.19 96 THR A N 1
ATOM 764 C CA . THR A 1 96 ? -8.711 12.133 12.664 1 89.19 96 THR A CA 1
ATOM 765 C C . THR A 1 96 ? -9.812 11.219 13.188 1 89.19 96 THR A C 1
ATOM 767 O O . THR A 1 96 ? -10.719 10.836 12.445 1 89.19 96 THR A O 1
ATOM 770 N N . GLY A 1 97 ? -9.586 10.859 14.5 1 87.5 97 GLY A N 1
ATOM 771 C CA . GLY A 1 97 ? -10.609 10.047 15.133 1 87.5 97 GLY A CA 1
ATOM 772 C C . GLY A 1 97 ? -11.992 10.664 15.047 1 87.5 97 GLY A C 1
ATOM 773 O O . GLY A 1 97 ? -12.992 9.945 14.992 1 87.5 97 GLY A O 1
ATOM 774 N N . SER A 1 98 ? -12.078 11.938 15.016 1 85.94 98 SER A N 1
ATOM 775 C CA . SER A 1 98 ? -13.359 12.641 14.945 1 85.94 98 SER A CA 1
ATOM 776 C C . SER A 1 98 ? -14.047 12.391 13.602 1 85.94 98 SER A C 1
ATOM 778 O O . SER A 1 98 ? -15.266 12.547 13.484 1 85.94 98 SER A O 1
ATOM 780 N N . ASP A 1 99 ? -13.305 11.945 12.602 1 83.12 99 ASP A N 1
ATOM 781 C CA . ASP A 1 99 ? -13.844 11.656 11.266 1 83.12 99 ASP A CA 1
ATOM 782 C C . ASP A 1 99 ? -14.211 10.188 11.125 1 83.12 99 ASP A C 1
ATOM 784 O O . ASP A 1 99 ? -14.641 9.75 10.062 1 83.12 99 ASP A O 1
ATOM 788 N N . GLY A 1 100 ? -13.961 9.414 12.219 1 82.75 100 GLY A N 1
ATOM 789 C CA . GLY A 1 100 ? -14.289 8 12.203 1 82.75 100 GLY A CA 1
ATOM 790 C C . GLY A 1 100 ? -13.078 7.105 12.047 1 82.75 100 GLY A C 1
ATOM 791 O O . GLY A 1 100 ? -13.203 5.879 12.047 1 82.75 100 GLY A O 1
ATOM 792 N N . ILE A 1 101 ? -11.938 7.727 12.016 1 86.06 101 ILE A N 1
ATOM 793 C CA . ILE A 1 101 ? -10.719 6.945 11.867 1 86.06 101 ILE A CA 1
ATOM 794 C C . ILE A 1 101 ? -10.383 6.25 13.188 1 86.06 101 ILE A C 1
ATOM 796 O O . ILE A 1 101 ? -10.336 6.891 14.242 1 86.06 101 ILE A O 1
ATOM 800 N N . ASN A 1 102 ? -10.234 4.938 13.078 1 88.38 102 ASN A N 1
ATOM 801 C CA . ASN A 1 102 ? -9.914 4.105 14.234 1 88.38 102 ASN A CA 1
ATOM 802 C C . ASN A 1 102 ? -8.898 3.023 13.883 1 88.38 102 ASN A C 1
ATOM 804 O O . ASN A 1 102 ? -9.266 1.963 13.375 1 88.38 102 ASN A O 1
ATOM 808 N N . GLY A 1 103 ? -7.613 3.334 14.195 1 88.69 103 GLY A N 1
ATOM 809 C CA . GLY A 1 103 ? -6.559 2.381 13.891 1 88.69 103 GLY A CA 1
ATOM 810 C C . GLY A 1 103 ? -6.391 2.135 12.398 1 88.69 103 GLY A C 1
ATOM 811 O O . GLY A 1 103 ? -6.426 0.988 11.945 1 88.69 103 GLY A O 1
ATOM 812 N N . PRO A 1 104 ? -6.238 3.225 11.648 1 88.75 104 PRO A N 1
ATOM 813 C CA . PRO A 1 104 ? -6.125 3.051 10.195 1 88.75 104 PRO A CA 1
ATOM 814 C C . PRO A 1 104 ? -4.852 2.312 9.789 1 88.75 104 PRO A C 1
ATOM 816 O O . PRO A 1 104 ? -3.795 2.514 10.398 1 88.75 104 PRO A O 1
ATOM 819 N N . HIS A 1 105 ? -4.918 1.396 8.859 1 89.56 105 HIS A N 1
ATOM 820 C CA . HIS A 1 105 ? -3.762 0.718 8.281 1 89.56 105 HIS A CA 1
ATOM 821 C C . HIS A 1 105 ? -3.686 0.941 6.777 1 89.56 105 HIS A C 1
ATOM 823 O O . HIS A 1 105 ? -2.975 1.836 6.312 1 89.56 105 HIS A O 1
ATOM 829 N N . GLY A 1 106 ? -4.613 0.334 6.051 1 90.81 106 GLY A N 1
ATOM 830 C CA . GLY A 1 106 ? -4.602 0.434 4.602 1 90.81 106 GLY A CA 1
ATOM 831 C C . GLY A 1 106 ? -4.988 1.811 4.094 1 90.81 106 GLY A C 1
ATOM 832 O O . GLY A 1 106 ? -5.891 2.447 4.641 1 90.81 106 GLY A O 1
ATOM 833 N N . ILE A 1 107 ? -4.266 2.309 3.111 1 94.31 107 ILE A N 1
ATOM 834 C CA . ILE A 1 107 ? -4.516 3.596 2.469 1 94.31 107 ILE A CA 1
ATOM 835 C C . ILE A 1 107 ? -4.125 3.52 0.994 1 94.31 107 ILE A C 1
ATOM 837 O O . ILE A 1 107 ? -3.125 2.889 0.641 1 94.31 107 ILE A O 1
ATOM 841 N N . PHE A 1 108 ? -4.926 4.09 0.182 1 95.44 108 PHE A N 1
ATOM 842 C CA . PHE A 1 108 ? -4.656 4.105 -1.251 1 95.44 108 PHE A CA 1
ATOM 843 C C . PHE A 1 108 ? -5.352 5.285 -1.92 1 95.44 108 PHE A C 1
ATOM 845 O O . PHE A 1 108 ? -6.527 5.543 -1.662 1 95.44 108 PHE A O 1
ATOM 852 N N . PHE A 1 109 ? -4.582 5.977 -2.725 1 95.12 109 PHE A N 1
ATOM 853 C CA . PHE A 1 109 ? -5.168 7.055 -3.512 1 95.12 109 PHE A CA 1
ATOM 854 C C . PHE A 1 109 ? -5.43 6.598 -4.945 1 95.12 109 PHE A C 1
ATOM 856 O O . PHE A 1 109 ? -4.492 6.277 -5.676 1 95.12 109 PHE A O 1
ATOM 863 N N . ASP A 1 110 ? -6.676 6.562 -5.277 1 92.19 110 ASP A N 1
ATOM 864 C CA . ASP A 1 110 ? -7.059 6.27 -6.652 1 92.19 110 ASP A CA 1
ATOM 865 C C . ASP A 1 110 ? -6.867 7.496 -7.547 1 92.19 110 ASP A C 1
ATOM 867 O O . ASP A 1 110 ? -7.723 8.383 -7.582 1 92.19 110 ASP A O 1
ATOM 871 N N . LYS A 1 111 ? -5.801 7.457 -8.297 1 90.69 111 LYS A N 1
ATOM 872 C CA . LYS A 1 111 ? -5.422 8.633 -9.078 1 90.69 111 LYS A CA 1
ATOM 873 C C . LYS A 1 111 ? -6.402 8.867 -10.227 1 90.69 111 LYS A C 1
ATOM 875 O O . LYS A 1 111 ? -6.613 10.016 -10.641 1 90.69 111 LYS A O 1
ATOM 880 N N . LYS A 1 112 ? -6.957 7.828 -10.695 1 88.38 112 LYS A N 1
ATOM 881 C CA . LYS A 1 112 ? -7.934 7.957 -11.773 1 88.38 112 LYS A CA 1
ATOM 882 C C . LYS A 1 112 ? -9.195 8.664 -11.297 1 88.38 112 LYS A C 1
ATOM 884 O O . LYS A 1 112 ? -9.695 9.578 -11.953 1 88.38 112 LYS A O 1
ATOM 889 N N . GLU A 1 113 ? -9.688 8.289 -10.125 1 87.5 113 GLU A N 1
ATOM 890 C CA . GLU A 1 113 ? -10.938 8.828 -9.602 1 87.5 113 GLU A CA 1
ATOM 891 C C . GLU A 1 113 ? -10.695 10.008 -8.672 1 87.5 113 GLU A C 1
ATOM 893 O O . GLU A 1 113 ? -11.633 10.711 -8.289 1 87.5 113 GLU A O 1
ATOM 898 N N . ASN A 1 114 ? -9.461 10.25 -8.289 1 89.62 114 ASN A N 1
ATOM 899 C CA . ASN A 1 114 ? -9.07 11.305 -7.355 1 89.62 114 ASN A CA 1
ATOM 900 C C . ASN A 1 114 ? -9.734 11.133 -5.996 1 89.62 114 ASN A C 1
ATOM 902 O O . ASN A 1 114 ? -10.312 12.078 -5.457 1 89.62 114 ASN A O 1
ATOM 906 N N . ILE A 1 115 ? -9.695 9.914 -5.516 1 90.5 115 ILE A N 1
ATOM 907 C CA . ILE A 1 115 ? -10.328 9.555 -4.25 1 90.5 115 ILE A CA 1
ATOM 908 C C . ILE A 1 115 ? -9.32 8.844 -3.354 1 90.5 115 ILE A C 1
ATOM 910 O O . ILE A 1 115 ? -8.555 7.992 -3.822 1 90.5 115 ILE A O 1
ATOM 914 N N . LEU A 1 116 ? -9.352 9.234 -2.072 1 93.06 116 LEU A N 1
ATOM 915 C CA . LEU A 1 116 ? -8.523 8.586 -1.068 1 93.06 116 LEU A CA 1
ATOM 916 C C . LEU A 1 116 ? -9.305 7.5 -0.337 1 93.06 116 LEU A C 1
ATOM 918 O O . LEU A 1 116 ? -10.414 7.746 0.15 1 93.06 116 LEU A O 1
ATOM 922 N N . LEU A 1 117 ? -8.773 6.316 -0.34 1 92.12 117 LEU A N 1
ATOM 923 C CA . LEU A 1 117 ? -9.336 5.195 0.408 1 92.12 117 LEU A CA 1
ATOM 924 C C . LEU A 1 117 ? -8.562 4.957 1.697 1 92.12 117 LEU A C 1
ATOM 926 O O . LEU A 1 117 ? -7.332 4.855 1.676 1 92.12 117 LEU A O 1
ATOM 930 N N . VAL A 1 118 ? -9.242 4.895 2.764 1 91.81 118 VAL A N 1
ATOM 931 C CA . VAL A 1 118 ? -8.641 4.586 4.059 1 91.81 118 VAL A CA 1
ATOM 932 C C . VAL A 1 118 ? -9.414 3.459 4.734 1 91.81 118 VAL A C 1
ATOM 934 O O . VAL A 1 118 ? -10.648 3.461 4.746 1 91.81 118 VAL A O 1
ATOM 937 N N . CYS A 1 119 ? -8.625 2.557 5.297 1 88.69 119 CYS A N 1
ATOM 938 C CA . CYS A 1 119 ? -9.258 1.436 5.977 1 88.69 119 CYS A CA 1
ATOM 939 C C . CYS A 1 119 ? -8.938 1.444 7.465 1 88.69 119 CYS A C 1
ATOM 941 O O . CYS A 1 119 ? -7.777 1.608 7.852 1 88.69 119 CYS A O 1
ATOM 943 N N . ASN A 1 120 ? -10.047 1.324 8.227 1 84.25 120 ASN A N 1
ATOM 944 C CA . ASN A 1 120 ? -9.836 1.029 9.641 1 84.25 120 ASN A CA 1
ATOM 945 C C . ASN A 1 120 ? -9.5 -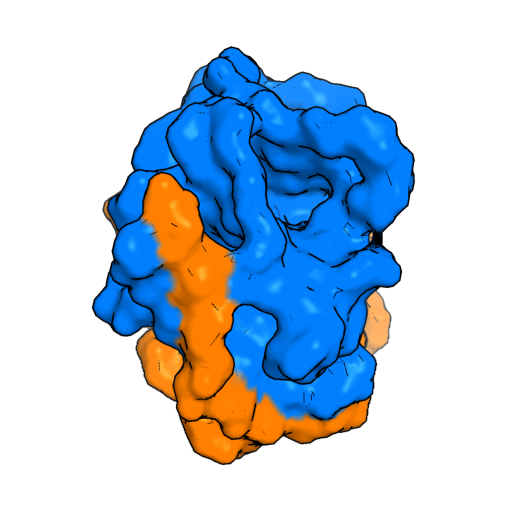0.442 9.859 1 84.25 120 ASN A C 1
ATOM 947 O O . ASN A 1 120 ? -10.078 -1.32 9.219 1 84.25 120 ASN A O 1
ATOM 951 N N . HIS A 1 121 ? -8.539 -0.713 10.625 1 79.06 121 HIS A N 1
ATOM 952 C CA . HIS A 1 121 ? -8.078 -2.078 10.844 1 79.06 121 HIS A CA 1
ATOM 953 C C . HIS A 1 121 ? -9.148 -2.906 11.562 1 79.06 121 HIS A C 1
ATOM 955 O O . HIS A 1 121 ? -9.445 -4.031 11.148 1 79.06 121 HIS A O 1
ATOM 961 N N . ASP A 1 122 ? -9.734 -2.5 12.617 1 69.62 122 ASP A N 1
ATOM 962 C CA . ASP A 1 122 ? -10.523 -3.336 13.516 1 69.62 122 ASP A CA 1
ATOM 963 C C . ASP A 1 122 ? -11.992 -3.365 13.086 1 69.62 122 ASP A C 1
ATOM 965 O O . ASP A 1 122 ? -12.727 -4.285 13.438 1 69.62 122 ASP A O 1
ATOM 969 N N . ASN A 1 123 ? -12.5 -2.375 12.375 1 65.19 123 ASN A N 1
ATOM 970 C CA . ASN A 1 123 ? -13.938 -2.373 12.148 1 65.19 123 ASN A CA 1
ATOM 971 C C . ASN A 1 123 ? -14.281 -2.703 10.703 1 65.19 123 ASN A C 1
ATOM 973 O O . ASN A 1 123 ? -15.453 -2.828 10.352 1 65.19 123 ASN A O 1
ATOM 977 N N . GLY A 1 124 ? -13.344 -3.057 9.953 1 62.16 124 GLY A N 1
ATOM 978 C CA . GLY A 1 124 ? -13.602 -3.514 8.594 1 62.16 124 GLY A CA 1
ATOM 979 C C . GLY A 1 124 ? -14.266 -2.463 7.727 1 62.16 124 GLY A C 1
ATOM 980 O O . GLY A 1 124 ? -15.148 -2.777 6.93 1 62.16 124 GLY A O 1
ATOM 981 N N . SER A 1 125 ? -14.172 -1.241 7.891 1 77.06 125 SER A N 1
ATOM 982 C CA . SER A 1 125 ? -14.758 -0.195 7.062 1 77.06 125 SER A CA 1
ATOM 983 C C . SER A 1 125 ? -13.703 0.503 6.215 1 77.06 125 SER A C 1
ATOM 985 O O . SER A 1 125 ? -12.578 0.731 6.68 1 77.06 125 SER A O 1
ATOM 987 N N . VAL A 1 126 ? -14.195 0.596 4.977 1 79 126 VAL A N 1
ATOM 988 C CA . VAL A 1 126 ? -13.391 1.416 4.078 1 79 126 VAL A CA 1
ATOM 989 C C . VAL A 1 126 ? -14.039 2.791 3.912 1 79 126 VAL A C 1
ATOM 991 O O . VAL A 1 126 ? -15.211 2.891 3.561 1 79 126 VAL A O 1
ATOM 994 N N . PHE A 1 127 ? -13.258 3.764 4.211 1 79.38 127 PHE A N 1
ATOM 995 C CA . PHE A 1 127 ? -13.719 5.141 4.082 1 79.38 127 PHE A CA 1
ATOM 996 C C . PHE A 1 127 ? -13.172 5.781 2.812 1 79.38 127 PHE A C 1
ATOM 998 O O . PHE A 1 127 ? -11.977 5.684 2.529 1 79.38 127 PHE A O 1
ATOM 1005 N N . LEU A 1 128 ? -14.102 6.289 2.061 1 79 128 LEU A N 1
ATOM 1006 C CA . LEU A 1 128 ? -13.727 7.086 0.899 1 79 128 LEU A CA 1
ATOM 1007 C C . LEU A 1 128 ? -13.742 8.578 1.232 1 79 128 LEU A C 1
ATOM 1009 O O . LEU A 1 128 ? -14.75 9.094 1.729 1 79 128 LEU A O 1
ATOM 1013 N N . PHE A 1 129 ? -12.562 9.102 0.965 1 77.75 129 PHE A N 1
ATOM 1014 C CA . PHE A 1 129 ? -12.461 10.523 1.278 1 77.75 129 PHE A CA 1
ATOM 1015 C C . PHE A 1 129 ? -12.164 11.336 0.022 1 77.75 129 PHE A C 1
ATOM 1017 O O . PHE A 1 129 ? -11.336 10.938 -0.799 1 77.75 129 PHE A O 1
ATOM 1024 N N . ASP A 1 130 ? -12.984 12.273 -0.199 1 74.38 130 ASP A N 1
ATOM 1025 C CA . ASP A 1 130 ? -12.695 13.281 -1.208 1 74.38 130 ASP A CA 1
ATOM 1026 C C . ASP A 1 130 ? -11.727 14.328 -0.669 1 74.38 130 ASP A C 1
ATOM 1028 O O . ASP A 1 130 ? -12.07 15.102 0.228 1 74.38 130 ASP A O 1
ATOM 1032 N N . VAL A 1 131 ? -10.508 14.195 -1.244 1 70.69 131 VAL A N 1
ATOM 1033 C CA . VAL A 1 131 ? -9.5 15.148 -0.787 1 70.69 131 VAL A CA 1
ATOM 1034 C C . VAL A 1 131 ? -9.594 16.422 -1.612 1 70.69 131 VAL A C 1
ATOM 1036 O O . VAL A 1 131 ? -9.531 16.391 -2.844 1 70.69 131 VAL A O 1
ATOM 1039 N N . LYS A 1 132 ? -10.188 17.328 -1.03 1 67.81 132 LYS A N 1
ATOM 1040 C CA . LYS A 1 132 ? -10.32 18.609 -1.716 1 67.81 132 LYS A CA 1
ATOM 1041 C C . LYS A 1 132 ? -9.367 19.656 -1.137 1 67.81 132 LYS A C 1
ATOM 1043 O O . LYS A 1 132 ? -9.031 19.594 0.048 1 67.81 132 LYS A O 1
ATOM 1048 N N . ASP A 1 133 ? -8.68 20.266 -2.033 1 59.84 133 ASP A N 1
ATOM 1049 C CA . ASP A 1 133 ? -7.875 21.422 -1.641 1 59.84 133 ASP A CA 1
ATOM 1050 C C . ASP A 1 133 ? -8.766 22.578 -1.214 1 59.84 133 ASP A C 1
ATOM 1052 O O . ASP A 1 133 ? -9.805 22.844 -1.827 1 59.84 133 ASP A O 1
ATOM 1056 N N . LYS A 1 134 ? -8.695 23.031 0.145 1 50.06 134 LYS A N 1
ATOM 1057 C CA . LYS A 1 134 ? -9.359 24.297 0.413 1 50.06 134 LYS A CA 1
ATOM 1058 C C . LYS A 1 134 ? -8.523 25.469 -0.104 1 50.06 134 LYS A C 1
ATOM 1060 O O . LYS A 1 134 ? -7.297 25.406 -0.149 1 50.06 134 LYS A O 1
ATOM 1065 N N . MET B 1 1 ? -2.186 25.953 2.318 1 46.88 1 MET B N 1
ATOM 1066 C CA . MET B 1 1 ? -3.23 25.078 1.793 1 46.88 1 MET B CA 1
ATOM 1067 C C . MET B 1 1 ? -3.705 24.094 2.857 1 46.88 1 MET B C 1
ATOM 1069 O O . MET B 1 1 ? -2.889 23.438 3.508 1 46.88 1 MET B O 1
ATOM 1073 N N . ASP B 1 2 ? -4.871 24.266 3.367 1 61.31 2 ASP B N 1
ATOM 1074 C CA . ASP B 1 2 ? -5.414 23.391 4.414 1 61.31 2 ASP B CA 1
ATOM 1075 C C . ASP B 1 2 ? -6.105 22.172 3.818 1 61.31 2 ASP B C 1
ATOM 1077 O O . ASP B 1 2 ? -7.125 22.297 3.139 1 61.31 2 ASP B O 1
ATOM 1081 N N . LEU B 1 3 ? -5.371 21.188 3.535 1 65.81 3 LEU B N 1
ATOM 1082 C CA . LEU B 1 3 ? -6.008 20 3.004 1 65.81 3 LEU B CA 1
ATOM 1083 C C . LEU B 1 3 ? -6.957 19.375 4.027 1 65.81 3 LEU B C 1
ATOM 1085 O O . LEU B 1 3 ? -6.609 19.25 5.203 1 65.81 3 LEU B O 1
ATOM 1089 N N . THR B 1 4 ? -8.219 19.594 3.697 1 67.94 4 THR B N 1
ATOM 1090 C CA . THR B 1 4 ? -9.211 18.922 4.527 1 67.94 4 THR B CA 1
ATOM 1091 C C . THR B 1 4 ? -9.82 17.734 3.781 1 67.94 4 THR B C 1
ATOM 1093 O O . THR B 1 4 ? -9.812 17.703 2.549 1 67.94 4 THR B O 1
ATOM 1096 N N . GLY B 1 5 ? -9.938 16.703 4.484 1 71.69 5 GLY B N 1
ATOM 1097 C CA . GLY B 1 5 ? -10.625 15.562 3.898 1 71.69 5 GLY B CA 1
ATOM 1098 C C . GLY B 1 5 ? -12.023 15.359 4.457 1 71.69 5 GLY B C 1
ATOM 1099 O O . GLY B 1 5 ? -12.273 15.648 5.629 1 71.69 5 GLY B O 1
ATOM 1100 N N . ASN B 1 6 ? -12.992 15.188 3.52 1 79.44 6 ASN B N 1
ATOM 1101 C CA . ASN B 1 6 ? -14.336 14.82 3.941 1 79.44 6 ASN B CA 1
ATOM 1102 C C . ASN B 1 6 ? -14.688 13.391 3.52 1 79.44 6 ASN B C 1
ATOM 1104 O O . ASN B 1 6 ? -14.383 12.984 2.396 1 79.44 6 ASN B O 1
ATOM 1108 N N . VAL B 1 7 ? -15.266 12.742 4.605 1 78 7 VAL B N 1
ATOM 1109 C CA . VAL B 1 7 ? -15.719 11.398 4.281 1 78 7 VAL B CA 1
ATOM 1110 C C . VAL B 1 7 ? -16.906 11.469 3.32 1 78 7 VAL B C 1
ATOM 1112 O O . VAL B 1 7 ? -17.906 12.117 3.611 1 78 7 VAL B O 1
ATOM 1115 N N . ILE B 1 8 ? -16.75 10.938 2.197 1 81.44 8 ILE B N 1
ATOM 1116 C CA . ILE B 1 8 ? -17.797 10.945 1.187 1 81.44 8 ILE B CA 1
ATOM 1117 C C . ILE B 1 8 ? -18.688 9.711 1.347 1 81.44 8 ILE B C 1
ATOM 1119 O O . ILE B 1 8 ? -19.906 9.805 1.301 1 81.44 8 ILE B O 1
ATOM 1123 N N . ARG B 1 9 ? -18 8.641 1.476 1 83.69 9 ARG B N 1
ATOM 1124 C CA . ARG B 1 9 ? -18.719 7.367 1.517 1 83.69 9 ARG B CA 1
ATOM 1125 C C . ARG B 1 9 ? -17.969 6.355 2.377 1 83.69 9 ARG B C 1
ATOM 1127 O O . ARG B 1 9 ? -16.734 6.379 2.443 1 83.69 9 ARG B O 1
ATOM 1134 N N . THR B 1 10 ? -18.766 5.645 3.154 1 84.44 10 THR B N 1
ATOM 1135 C CA . THR B 1 10 ? -18.234 4.504 3.893 1 84.44 10 THR B CA 1
ATOM 1136 C C . THR B 1 10 ? -18.719 3.191 3.281 1 84.44 10 THR B C 1
ATOM 1138 O O . THR B 1 10 ? -19.922 2.994 3.084 1 84.44 10 THR B O 1
ATOM 1141 N N . ILE B 1 11 ? -17.797 2.453 2.879 1 83.75 11 ILE B N 1
ATOM 1142 C CA . ILE B 1 11 ? -18.125 1.148 2.314 1 83.75 11 ILE B CA 1
ATOM 1143 C C . ILE B 1 11 ? -18.016 0.075 3.395 1 83.75 11 ILE B C 1
ATOM 1145 O O . ILE B 1 11 ? -16.938 -0.151 3.941 1 83.75 11 ILE B O 1
ATOM 1149 N N . PRO B 1 12 ? -19.109 -0.527 3.686 1 80.75 12 PRO B N 1
ATOM 1150 C CA . PRO B 1 12 ? -19.062 -1.592 4.691 1 80.75 12 PRO B CA 1
ATOM 1151 C C . PRO B 1 12 ? -18.438 -2.881 4.16 1 80.75 12 PRO B C 1
ATOM 1153 O O . PRO B 1 12 ? -18.984 -3.504 3.246 1 80.75 12 PRO B O 1
ATOM 1156 N N . VAL B 1 13 ? -17.188 -3.072 4.406 1 77 13 VAL B N 1
ATOM 1157 C CA . VAL B 1 13 ? -16.594 -4.371 4.113 1 77 13 VAL B CA 1
ATOM 1158 C C . VAL B 1 13 ? -16.719 -5.285 5.332 1 77 13 VAL B C 1
ATOM 1160 O O . VAL B 1 13 ? -16.75 -4.809 6.473 1 77 13 VAL B O 1
ATOM 1163 N N . PRO B 1 14 ? -17.078 -6.535 5.102 1 69.88 14 PRO B N 1
ATOM 1164 C CA . PRO B 1 14 ? -17.344 -7.395 6.258 1 69.88 14 PRO B CA 1
ATOM 1165 C C . PRO B 1 14 ? -16.266 -7.262 7.344 1 69.88 14 PRO B C 1
ATOM 1167 O O . PRO B 1 14 ? -15.078 -7.168 7.035 1 69.88 14 PRO B O 1
ATOM 1170 N N . SER B 1 15 ? -16.75 -6.832 8.523 1 57.66 15 SER B N 1
ATOM 1171 C CA . SER B 1 15 ? -16.078 -6.375 9.742 1 57.66 15 SER B CA 1
ATOM 1172 C C . SER B 1 15 ? -15.023 -7.375 10.211 1 57.66 15 SER B C 1
ATOM 1174 O O . SER B 1 15 ? -14.047 -7 10.859 1 57.66 15 SER B O 1
ATOM 1176 N N . TYR B 1 16 ? -15.375 -8.625 10.172 1 56.81 16 TYR B N 1
ATOM 1177 C CA . TYR B 1 16 ? -14.516 -9.562 10.883 1 56.81 16 TYR B CA 1
ATOM 1178 C C . TYR B 1 16 ? -13.102 -9.555 10.312 1 56.81 16 TYR B C 1
ATOM 1180 O O . TYR B 1 16 ? -12.219 -10.266 10.805 1 56.81 16 TYR B O 1
ATOM 1188 N N . ARG B 1 17 ? -12.953 -8.492 9.414 1 59.94 17 ARG B N 1
ATOM 1189 C CA . ARG B 1 17 ? -11.641 -8.672 8.797 1 59.94 17 ARG B CA 1
ATOM 1190 C C . ARG B 1 17 ? -10.805 -7.402 8.898 1 59.94 17 ARG B C 1
ATOM 1192 O O . ARG B 1 17 ? -11.305 -6.301 8.672 1 59.94 17 ARG B O 1
ATOM 1199 N N . SER B 1 18 ? -9.844 -7.504 9.695 1 72.75 18 SER B N 1
ATOM 1200 C CA . SER B 1 18 ? -8.828 -6.457 9.758 1 72.75 18 SER B CA 1
ATOM 1201 C C . SER B 1 18 ? -8.18 -6.238 8.391 1 72.75 18 SER B C 1
ATOM 1203 O O . SER B 1 18 ? -7.641 -7.176 7.801 1 72.75 18 SER B O 1
ATOM 1205 N N . ILE B 1 19 ? -8.43 -5.059 7.742 1 81.75 19 ILE B N 1
ATOM 1206 C CA . ILE B 1 19 ? -7.816 -4.75 6.457 1 81.75 19 ILE B CA 1
ATOM 1207 C C . ILE B 1 19 ? -6.422 -4.172 6.68 1 81.75 19 ILE B C 1
ATOM 1209 O O . ILE B 1 19 ? -6.277 -3.086 7.25 1 81.75 19 ILE B O 1
ATOM 1213 N N . TYR B 1 20 ? -5.473 -4.938 6.273 1 86 20 TYR B N 1
ATOM 1214 C CA . TYR B 1 20 ? -4.086 -4.531 6.465 1 86 20 TYR B CA 1
ATOM 1215 C C . TYR B 1 20 ? -3.619 -3.625 5.332 1 86 20 TYR B C 1
ATOM 1217 O O . TYR B 1 20 ? -2.779 -2.746 5.535 1 86 20 TYR B O 1
ATOM 1225 N N . ASP B 1 21 ? -4.109 -3.924 4.188 1 90.56 21 ASP B N 1
ATOM 1226 C CA . ASP B 1 21 ? -3.758 -3.141 3.008 1 90.56 21 ASP B CA 1
ATOM 1227 C C . ASP B 1 21 ? -4.891 -3.154 1.982 1 90.56 21 ASP B C 1
ATOM 1229 O O . ASP B 1 21 ? -5.734 -4.051 1.996 1 90.56 21 ASP B O 1
ATOM 1233 N N . ILE B 1 22 ? -4.855 -2.102 1.119 1 92.56 22 ILE B N 1
ATOM 1234 C CA . ILE B 1 22 ? -5.938 -1.951 0.153 1 92.56 22 ILE B CA 1
ATOM 1235 C C . ILE B 1 22 ? -5.402 -1.299 -1.121 1 92.56 22 ILE B C 1
ATOM 1237 O O . ILE B 1 22 ? -4.504 -0.458 -1.065 1 92.56 22 ILE B O 1
ATOM 1241 N N . THR B 1 23 ? -5.902 -1.682 -2.234 1 95.12 23 THR B N 1
ATOM 1242 C CA . THR B 1 23 ? -5.715 -1.058 -3.539 1 95.12 23 THR B CA 1
ATOM 1243 C C . THR B 1 23 ? -6.977 -1.185 -4.387 1 95.12 23 THR B C 1
ATOM 1245 O O . THR B 1 23 ? -8.039 -1.563 -3.877 1 95.12 23 THR B O 1
ATOM 1248 N N . VAL B 1 24 ? -6.879 -0.689 -5.574 1 94.69 24 VAL B N 1
ATOM 1249 C CA . VAL B 1 24 ? -8.055 -0.716 -6.438 1 94.69 24 VAL B CA 1
ATOM 1250 C C . VAL B 1 24 ? -7.711 -1.42 -7.75 1 94.69 24 VAL B C 1
ATOM 1252 O O . VAL B 1 24 ? -6.617 -1.242 -8.289 1 94.69 24 VAL B O 1
ATOM 1255 N N . ASP B 1 25 ? -8.555 -2.225 -8.172 1 92.75 25 ASP B N 1
ATOM 1256 C CA . ASP B 1 25 ? -8.555 -2.783 -9.523 1 92.75 25 ASP B CA 1
ATOM 1257 C C . ASP B 1 25 ? -9.875 -2.498 -10.227 1 92.75 25 ASP B C 1
ATOM 1259 O O . ASP B 1 25 ? -10.906 -3.086 -9.891 1 92.75 25 ASP B O 1
ATOM 1263 N N . ARG B 1 26 ? -9.82 -1.585 -11.258 1 87.75 26 ARG B N 1
ATOM 1264 C CA . ARG B 1 26 ? -11.047 -1.13 -11.898 1 87.75 26 ARG B CA 1
ATOM 1265 C C . ARG B 1 26 ? -12.078 -0.692 -10.867 1 87.75 26 ARG B C 1
ATOM 1267 O O . ARG B 1 26 ? -11.836 0.235 -10.094 1 87.75 26 ARG B O 1
ATOM 1274 N N . ASP B 1 27 ? -13.188 -1.308 -10.758 1 85.94 27 ASP B N 1
ATOM 1275 C CA . ASP B 1 27 ? -14.227 -0.878 -9.828 1 85.94 27 ASP B CA 1
ATOM 1276 C C . ASP B 1 27 ? -14.266 -1.771 -8.594 1 85.94 27 ASP B C 1
ATOM 1278 O O . ASP B 1 27 ? -15.281 -1.817 -7.887 1 85.94 27 ASP B O 1
ATOM 1282 N N . GLY B 1 28 ? -13.188 -2.412 -8.352 1 92.94 28 GLY B N 1
ATOM 1283 C CA . GLY B 1 28 ? -13.141 -3.279 -7.184 1 92.94 28 GLY B CA 1
ATOM 1284 C C . GLY B 1 28 ? -12.102 -2.848 -6.16 1 92.94 28 GLY B C 1
ATOM 1285 O O . GLY B 1 28 ? -11.047 -2.332 -6.52 1 92.94 28 GLY B O 1
ATOM 1286 N N . LEU B 1 29 ? -12.477 -3.039 -4.906 1 92.44 29 LEU B N 1
ATOM 1287 C CA . LEU B 1 29 ? -11.555 -2.848 -3.795 1 92.44 29 LEU B CA 1
ATOM 1288 C C . LEU B 1 29 ? -10.828 -4.148 -3.463 1 92.44 29 LEU B C 1
ATOM 1290 O O . LEU B 1 29 ? -11.461 -5.133 -3.074 1 92.44 29 LEU B O 1
ATOM 1294 N N . VAL B 1 30 ? -9.531 -4.117 -3.713 1 93.31 30 VAL B N 1
ATOM 1295 C CA . VAL B 1 30 ? -8.727 -5.297 -3.41 1 93.31 30 VAL B CA 1
ATOM 1296 C C . VAL B 1 30 ? -8.07 -5.137 -2.039 1 93.31 30 VAL B C 1
ATOM 1298 O O . VAL B 1 30 ? -7.297 -4.203 -1.818 1 93.31 30 VAL B O 1
ATOM 1301 N N . CYS B 1 31 ? -8.359 -6.02 -1.139 1 90.62 31 CYS B N 1
ATOM 1302 C CA . CYS B 1 31 ? -7.918 -5.906 0.248 1 90.62 31 CYS B CA 1
ATOM 1303 C C . CYS B 1 31 ? -7.23 -7.184 0.711 1 90.62 31 CYS B C 1
ATOM 1305 O O . CYS B 1 31 ? -7.566 -8.273 0.254 1 90.62 31 CYS B O 1
ATOM 1307 N N . ILE B 1 32 ? -6.211 -6.867 1.48 1 86.94 32 ILE B N 1
ATOM 1308 C CA . ILE B 1 32 ? -5.641 -7.992 2.215 1 86.94 32 ILE B CA 1
ATOM 1309 C C . ILE B 1 32 ? -6.098 -7.941 3.67 1 86.94 32 ILE B C 1
ATOM 1311 O O . ILE B 1 32 ? -6.062 -6.883 4.305 1 86.94 32 ILE B O 1
ATOM 1315 N N . ASP B 1 33 ? -6.715 -8.953 4.039 1 73.5 33 ASP B N 1
ATOM 1316 C CA . ASP B 1 33 ? -7.129 -9.039 5.438 1 73.5 33 ASP B CA 1
ATOM 1317 C C . ASP B 1 33 ? -6.035 -9.656 6.297 1 73.5 33 ASP B C 1
ATOM 1319 O O . ASP B 1 33 ? -4.859 -9.648 5.922 1 73.5 33 ASP B O 1
ATOM 1323 N N . SER B 1 34 ? -6.508 -10.555 7.387 1 62.56 34 SER B N 1
ATOM 1324 C CA . SER B 1 34 ? -5.648 -11.203 8.375 1 62.56 34 SER B CA 1
ATOM 1325 C C . SER B 1 34 ? -4.73 -12.227 7.715 1 62.56 34 SER B C 1
ATOM 1327 O O . SER B 1 34 ? -4.984 -13.43 7.793 1 62.56 34 SER B O 1
ATOM 1329 N N . ASN B 1 35 ? -3.695 -11.859 6.891 1 62.75 35 ASN B N 1
ATOM 1330 C CA . ASN B 1 35 ? -2.412 -12.453 6.523 1 62.75 35 ASN B CA 1
ATOM 1331 C C . ASN B 1 35 ? -2.584 -13.602 5.531 1 62.75 35 ASN B C 1
ATOM 1333 O O . ASN B 1 35 ? -1.601 -14.148 5.035 1 62.75 35 ASN B O 1
ATOM 1337 N N . THR B 1 36 ? -3.924 -13.891 5.246 1 71.88 36 THR B N 1
ATOM 1338 C CA . THR B 1 36 ? -3.91 -15.141 4.48 1 71.88 36 THR B CA 1
ATOM 1339 C C . THR B 1 36 ? -4.734 -15 3.207 1 71.88 36 THR B C 1
ATOM 1341 O O . THR B 1 36 ? -4.742 -15.898 2.365 1 71.88 36 THR B O 1
ATOM 1344 N N . SER B 1 37 ? -5.352 -13.914 3.066 1 82.88 37 SER B N 1
ATOM 1345 C CA . SER B 1 37 ? -6.309 -13.867 1.966 1 82.88 37 SER B CA 1
ATOM 1346 C C . SER B 1 37 ? -6.312 -12.492 1.299 1 82.88 37 SER B C 1
ATOM 1348 O O . SER B 1 37 ? -5.977 -11.492 1.932 1 82.88 37 SER B O 1
ATOM 1350 N N . VAL B 1 38 ? -6.684 -12.594 0.051 1 88.75 38 VAL B N 1
ATOM 1351 C CA . VAL B 1 38 ? -6.973 -11.391 -0.728 1 88.75 38 VAL B CA 1
ATOM 1352 C C . VAL B 1 38 ? -8.453 -11.359 -1.102 1 88.75 38 VAL B C 1
ATOM 1354 O O . VAL B 1 38 ? -9.008 -12.367 -1.546 1 88.75 38 VAL B O 1
ATOM 1357 N N . TYR B 1 39 ? -9.008 -10.258 -0.872 1 89.69 39 TYR B N 1
ATOM 1358 C CA . TYR B 1 39 ? -10.43 -10.07 -1.173 1 89.69 39 TYR B CA 1
ATOM 1359 C C . TYR B 1 39 ? -10.625 -8.922 -2.154 1 89.69 39 TYR B C 1
ATOM 1361 O O . TYR B 1 39 ? -9.914 -7.918 -2.102 1 89.69 39 TYR B O 1
ATOM 1369 N N . CYS B 1 40 ? -11.602 -9.133 -2.941 1 92.31 40 CYS B N 1
ATOM 1370 C CA . CYS B 1 40 ? -12.047 -8.047 -3.803 1 92.31 40 CYS B CA 1
ATOM 1371 C C . CYS B 1 40 ? -13.516 -7.73 -3.572 1 92.31 40 CYS B C 1
ATOM 1373 O O . CYS B 1 40 ? -14.375 -8.609 -3.709 1 92.31 40 CYS B O 1
ATOM 1375 N N . TYR B 1 41 ? -13.758 -6.477 -3.238 1 91.06 41 TYR B N 1
ATOM 1376 C CA . TYR B 1 41 ? -15.117 -6.023 -2.949 1 91.06 41 TYR B CA 1
ATOM 1377 C C . TYR B 1 41 ? -15.57 -4.977 -3.963 1 91.06 41 TYR B C 1
ATOM 1379 O O . TYR B 1 41 ? -14.75 -4.207 -4.477 1 91.06 41 TYR B O 1
ATOM 1387 N N . SER B 1 42 ? -16.875 -5.008 -4.18 1 91.44 42 SER B N 1
ATOM 1388 C CA . SER B 1 42 ? -17.453 -3.918 -4.957 1 91.44 42 SER B CA 1
ATOM 1389 C C . SER B 1 42 ? -17.578 -2.646 -4.125 1 91.44 42 SER B C 1
ATOM 1391 O O . SER B 1 42 ? -17.359 -2.672 -2.91 1 91.44 42 SER B O 1
ATOM 1393 N N . LEU B 1 43 ? -17.891 -1.586 -4.812 1 88.12 43 LEU B N 1
ATOM 1394 C CA . LEU B 1 43 ? -17.984 -0.294 -4.141 1 88.12 43 LEU B CA 1
ATOM 1395 C C . LEU B 1 43 ? -19.203 -0.224 -3.246 1 88.12 43 LEU B C 1
ATOM 1397 O O . LEU B 1 43 ? -19.344 0.697 -2.438 1 88.12 43 LEU B O 1
ATOM 1401 N N . ASP B 1 44 ? -20.031 -1.212 -3.289 1 87.06 44 ASP B N 1
ATOM 1402 C CA . ASP B 1 44 ? -21.156 -1.295 -2.365 1 87.06 44 ASP B CA 1
ATOM 1403 C C . ASP B 1 44 ? -20.875 -2.285 -1.238 1 87.06 44 ASP B C 1
ATOM 1405 O O . ASP B 1 44 ? -21.75 -2.572 -0.422 1 87.06 44 ASP B O 1
ATOM 1409 N N . GLY B 1 45 ? -19.688 -2.771 -1.23 1 85.94 45 GLY B N 1
ATOM 1410 C CA . GLY B 1 45 ? -19.234 -3.582 -0.112 1 85.94 45 GLY B CA 1
ATOM 1411 C C . GLY B 1 45 ? -19.516 -5.062 -0.295 1 85.94 45 GLY B C 1
ATOM 1412 O O . GLY B 1 45 ? -19.422 -5.84 0.655 1 85.94 45 GLY B O 1
ATOM 1413 N N . LYS B 1 46 ? -19.844 -5.426 -1.445 1 90.81 46 LYS B N 1
ATOM 1414 C CA . LYS B 1 46 ? -20.125 -6.832 -1.713 1 90.81 46 LYS B CA 1
ATOM 1415 C C . LYS B 1 46 ? -18.875 -7.566 -2.188 1 90.81 46 LYS B C 1
ATOM 1417 O O . LYS B 1 46 ? -18.109 -7.031 -2.988 1 90.81 46 LYS B O 1
ATOM 1422 N N . LEU B 1 47 ? -18.75 -8.789 -1.668 1 91 47 LEU B N 1
ATOM 1423 C CA . LEU B 1 47 ? -17.609 -9.609 -2.086 1 91 47 LEU B CA 1
ATOM 1424 C C . LEU B 1 47 ? -17.766 -10.039 -3.541 1 91 47 LEU B C 1
ATOM 1426 O O . LEU B 1 47 ? -18.781 -10.617 -3.922 1 91 47 LEU B O 1
ATOM 1430 N N . ILE B 1 48 ? -16.828 -9.703 -4.387 1 92.94 48 ILE B N 1
ATOM 1431 C CA . ILE B 1 48 ? -16.812 -10.094 -5.793 1 92.94 48 ILE B CA 1
ATOM 1432 C C . ILE B 1 48 ? -16.078 -11.422 -5.957 1 92.94 48 ILE B C 1
ATOM 1434 O O . ILE B 1 48 ? -16.594 -12.352 -6.57 1 92.94 48 ILE B O 1
ATOM 1438 N N . TRP B 1 49 ? -14.906 -11.531 -5.453 1 91.44 49 TRP B N 1
ATOM 1439 C CA . TRP B 1 49 ? -14.133 -12.766 -5.438 1 91.44 49 TRP B CA 1
ATOM 1440 C C . TRP B 1 49 ? -13.148 -12.781 -4.277 1 91.44 49 TRP B C 1
ATOM 1442 O O . TRP B 1 49 ? -12.922 -11.75 -3.639 1 91.44 49 TRP B O 1
ATOM 1452 N N . LYS B 1 50 ? -12.688 -13.898 -3.967 1 89.12 50 LYS B N 1
ATOM 1453 C CA . LYS B 1 50 ? -11.68 -14.078 -2.93 1 89.12 50 LYS B CA 1
ATOM 1454 C C . LYS B 1 50 ? -10.633 -15.102 -3.352 1 89.12 50 LYS B C 1
ATOM 1456 O O . LYS B 1 50 ? -10.922 -16.016 -4.129 1 89.12 50 LYS B O 1
ATOM 1461 N N . PHE B 1 51 ? -9.438 -14.758 -2.984 1 88.75 51 PHE B N 1
ATOM 1462 C CA . PHE B 1 51 ? -8.336 -15.711 -3.064 1 88.75 51 PHE B CA 1
ATOM 1463 C C . PHE B 1 51 ? -7.855 -16.109 -1.672 1 88.75 51 PHE B C 1
ATOM 1465 O O . PHE B 1 51 ? -7.484 -15.242 -0.874 1 88.75 51 PHE B O 1
ATOM 1472 N N . LYS B 1 52 ? -8.055 -17.297 -1.289 1 79.25 52 LYS B N 1
ATOM 1473 C CA . LYS B 1 52 ? -7.586 -17.828 -0.01 1 79.25 52 LYS B CA 1
ATOM 1474 C C . LYS B 1 52 ? -6.73 -19.078 -0.21 1 79.25 52 LYS B C 1
ATOM 1476 O O . LYS B 1 52 ? -7.121 -20 -0.929 1 79.25 52 LYS B O 1
ATOM 1481 N N . LYS B 1 53 ? -5.445 -18.891 0.159 1 67.88 53 LYS B N 1
ATOM 1482 C CA . LYS B 1 53 ? -4.633 -20.109 0.099 1 67.88 53 LYS B CA 1
ATOM 1483 C C . LYS B 1 53 ? -4.824 -20.953 1.351 1 67.88 53 LYS B C 1
ATOM 1485 O O . LYS B 1 53 ? -4.949 -20.422 2.455 1 67.88 53 LYS B O 1
ATOM 1490 N N . ASP B 1 54 ? -5.383 -22.156 1.169 1 57.47 54 ASP B N 1
ATOM 1491 C CA . ASP B 1 54 ? -5.621 -23.109 2.246 1 57.47 54 ASP B CA 1
ATOM 1492 C C . ASP B 1 54 ? -4.414 -23.203 3.174 1 57.47 54 ASP B C 1
ATOM 1494 O O . ASP B 1 54 ? -4.551 -23.562 4.348 1 57.47 54 ASP B O 1
ATOM 1498 N N . ASP B 1 55 ? -3.273 -23.078 2.689 1 53.06 55 ASP B N 1
ATOM 1499 C CA . ASP B 1 55 ? -2.152 -23.391 3.566 1 53.06 55 ASP B CA 1
ATOM 1500 C C . ASP B 1 55 ? -1.737 -22.188 4.395 1 53.06 55 ASP B C 1
ATOM 1502 O O . ASP B 1 55 ? -1.764 -21.047 3.906 1 53.06 55 ASP B O 1
ATOM 1506 N N . TYR B 1 56 ? -2.074 -22.234 5.742 1 50.38 56 TYR B N 1
ATOM 1507 C CA . TYR B 1 56 ? -1.874 -21.344 6.883 1 50.38 56 TYR B CA 1
ATOM 1508 C C . TYR B 1 56 ? -0.585 -20.547 6.734 1 50.38 56 TYR B C 1
ATOM 1510 O O . TYR B 1 56 ? -0.241 -19.734 7.602 1 50.38 56 TYR B O 1
ATOM 1518 N N . THR B 1 57 ? 0.325 -20.922 5.859 1 53.06 57 THR B N 1
ATOM 1519 C CA . THR B 1 57 ? 1.67 -20.375 5.941 1 53.06 57 THR B CA 1
ATOM 1520 C C . THR B 1 57 ? 1.734 -19.016 5.246 1 53.06 57 THR B C 1
ATOM 1522 O O . THR B 1 57 ? 2.799 -18.391 5.172 1 53.06 57 THR B O 1
ATOM 1525 N N . GLU B 1 58 ? 0.473 -18.406 4.973 1 62.19 58 GLU B N 1
ATOM 1526 C CA . GLU B 1 58 ? 0.611 -17.203 4.152 1 62.19 58 GLU B CA 1
ATOM 1527 C C . GLU B 1 58 ? 0.556 -15.945 5.008 1 62.19 58 GLU B C 1
ATOM 1529 O O . GLU B 1 58 ? -0.157 -15.898 6.012 1 62.19 58 GLU B O 1
ATOM 1534 N N . ASP B 1 59 ? 1.524 -15.195 4.922 1 80.81 59 ASP B N 1
ATOM 1535 C CA . ASP B 1 59 ? 1.721 -13.906 5.582 1 80.81 59 ASP B CA 1
ATOM 1536 C C . ASP B 1 59 ? 1.707 -12.766 4.57 1 80.81 59 ASP B C 1
ATOM 1538 O O . ASP B 1 59 ? 2.701 -12.055 4.418 1 80.81 59 ASP B O 1
ATOM 1542 N N . PHE B 1 60 ? 0.457 -12.586 3.945 1 85.19 60 PHE B N 1
ATOM 1543 C CA . PHE B 1 60 ? 0.344 -11.484 2.998 1 85.19 60 PHE B CA 1
ATOM 1544 C C . PHE B 1 60 ? 0.409 -10.141 3.719 1 85.19 60 PHE B C 1
ATOM 1546 O O . PHE B 1 60 ? -0.335 -9.906 4.672 1 85.19 60 PHE B O 1
ATOM 1553 N N . ARG B 1 61 ? 1.257 -9.328 3.25 1 87.56 61 ARG B N 1
ATOM 1554 C CA . ARG B 1 61 ? 1.458 -8.078 3.967 1 87.56 61 ARG B CA 1
ATOM 1555 C C . ARG B 1 61 ? 0.936 -6.895 3.158 1 87.56 61 ARG B C 1
ATOM 1557 O O . ARG B 1 61 ? 0.225 -6.035 3.688 1 87.56 61 ARG B O 1
ATOM 1564 N N . ARG B 1 62 ? 1.286 -6.895 1.86 1 92 62 ARG B N 1
ATOM 1565 C CA . ARG B 1 62 ? 0.907 -5.762 1.022 1 92 62 ARG B CA 1
ATOM 1566 C C . ARG B 1 62 ? 0.431 -6.23 -0.349 1 92 62 ARG B C 1
ATOM 1568 O O . ARG B 1 62 ? 0.758 -7.34 -0.78 1 92 62 ARG B O 1
ATOM 1575 N N . VAL B 1 63 ? -0.363 -5.352 -0.958 1 94.25 63 VAL B N 1
ATOM 1576 C CA . VAL B 1 63 ? -0.97 -5.727 -2.23 1 94.25 63 VAL B CA 1
ATOM 1577 C C . VAL B 1 63 ? -0.952 -4.531 -3.184 1 94.25 63 VAL B C 1
ATOM 1579 O O . VAL B 1 63 ? -1.036 -3.381 -2.746 1 94.25 63 VAL B O 1
ATOM 1582 N N . THR B 1 64 ? -0.792 -4.781 -4.461 1 96.5 64 THR B N 1
ATOM 1583 C CA . THR B 1 64 ? -0.896 -3.801 -5.539 1 96.5 64 THR B CA 1
ATOM 1584 C C . THR B 1 64 ? -1.445 -4.449 -6.809 1 96.5 64 THR B C 1
ATOM 1586 O O . THR B 1 64 ? -1.591 -5.672 -6.875 1 96.5 64 THR B O 1
ATOM 1589 N N . THR B 1 65 ? -1.896 -3.68 -7.711 1 96.31 65 THR B N 1
ATOM 1590 C CA . THR B 1 65 ? -2.467 -4.188 -8.953 1 96.31 65 THR B CA 1
ATOM 1591 C C . THR B 1 65 ? -1.814 -3.521 -10.164 1 96.31 65 THR B C 1
ATOM 1593 O O . THR B 1 65 ? -1.335 -2.391 -10.07 1 96.31 65 THR B O 1
ATOM 1596 N N . ASP B 1 66 ? -1.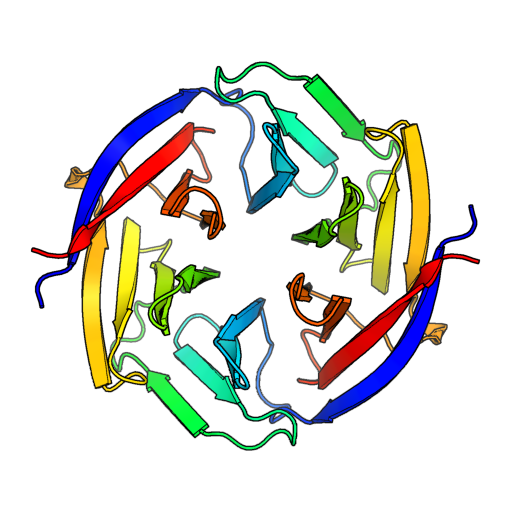814 -4.277 -11.273 1 93.94 66 ASP B N 1
ATOM 1597 C CA . ASP B 1 66 ? -1.291 -3.691 -12.508 1 93.94 66 ASP B CA 1
ATOM 1598 C C . ASP B 1 66 ? -2.424 -3.219 -13.414 1 93.94 66 ASP B C 1
ATOM 1600 O O . ASP B 1 66 ? -3.576 -3.127 -12.984 1 93.94 66 ASP B O 1
ATOM 1604 N N . ASN B 1 67 ? -2.023 -2.816 -14.594 1 91.94 67 ASN B N 1
ATOM 1605 C CA . ASN B 1 67 ? -2.992 -2.258 -15.531 1 91.94 67 ASN B CA 1
ATOM 1606 C C . ASN B 1 67 ? -3.873 -3.344 -16.141 1 91.94 67 ASN B C 1
ATOM 1608 O O . ASN B 1 67 ? -4.91 -3.047 -16.734 1 91.94 67 ASN B O 1
ATOM 1612 N N . LYS B 1 68 ? -3.525 -4.555 -16 1 90.88 68 LYS B N 1
ATOM 1613 C CA . LYS B 1 68 ? -4.254 -5.664 -16.625 1 90.88 68 LYS B CA 1
ATOM 1614 C C . LYS B 1 68 ? -5.152 -6.359 -15.602 1 90.88 68 LYS B C 1
ATOM 1616 O O . LYS B 1 68 ? -5.836 -7.328 -15.93 1 90.88 68 LYS B O 1
ATOM 1621 N N . GLY B 1 69 ? -5.074 -5.891 -14.422 1 91.31 69 GLY B N 1
ATOM 1622 C CA . GLY B 1 69 ? -5.918 -6.465 -13.391 1 91.31 69 GLY B CA 1
ATOM 1623 C C . GLY B 1 69 ? -5.246 -7.59 -12.625 1 91.31 69 GLY B C 1
ATOM 1624 O O . GLY B 1 69 ? -5.891 -8.289 -11.836 1 91.31 69 GLY B O 1
ATOM 1625 N N . ASN B 1 70 ? -3.99 -7.812 -12.906 1 93.12 70 ASN B N 1
ATOM 1626 C CA . ASN B 1 70 ? -3.236 -8.734 -12.07 1 93.12 70 ASN B CA 1
ATOM 1627 C C . ASN B 1 70 ? -2.947 -8.141 -10.695 1 93.12 70 ASN B C 1
ATOM 1629 O O . ASN B 1 70 ? -2.645 -6.949 -10.578 1 93.12 70 ASN B O 1
ATOM 1633 N N . ILE B 1 71 ? -3.027 -9.031 -9.711 1 94.56 71 ILE B N 1
ATOM 1634 C CA . ILE B 1 71 ? -2.812 -8.617 -8.328 1 94.56 71 ILE B CA 1
ATOM 1635 C C . ILE B 1 71 ? -1.486 -9.172 -7.82 1 94.56 71 ILE B C 1
ATOM 1637 O O . ILE B 1 71 ? -1.181 -10.352 -8.031 1 94.56 71 ILE B O 1
ATOM 1641 N N . TYR B 1 72 ? -0.695 -8.328 -7.223 1 93.81 72 TYR B N 1
ATOM 1642 C CA . TYR B 1 72 ? 0.577 -8.734 -6.637 1 93.81 72 TYR B CA 1
ATOM 1643 C C . TYR B 1 72 ? 0.56 -8.562 -5.121 1 93.81 72 TYR B C 1
ATOM 1645 O O . TYR B 1 72 ? 0.092 -7.535 -4.613 1 93.81 72 TYR B O 1
ATOM 1653 N N . ALA B 1 73 ? 1.047 -9.555 -4.449 1 92.5 73 ALA B N 1
ATOM 1654 C CA . ALA B 1 73 ? 1.086 -9.492 -2.99 1 92.5 73 ALA B CA 1
ATOM 1655 C C . ALA B 1 73 ? 2.4 -10.047 -2.451 1 92.5 73 ALA B C 1
ATOM 1657 O O . ALA B 1 73 ? 2.961 -10.992 -3.018 1 92.5 73 ALA B O 1
ATOM 1658 N N . THR B 1 74 ? 2.861 -9.383 -1.437 1 92.12 74 THR B N 1
ATOM 1659 C CA . THR B 1 74 ? 4.055 -9.898 -0.773 1 92.12 74 THR B CA 1
ATOM 1660 C C . THR B 1 74 ? 3.682 -10.938 0.279 1 92.12 74 THR B C 1
ATOM 1662 O O . THR B 1 74 ? 2.758 -10.727 1.067 1 92.12 74 THR B O 1
ATOM 1665 N N . ASN B 1 75 ? 4.324 -12.039 0.2 1 88.5 75 ASN B N 1
ATOM 1666 C CA . ASN B 1 75 ? 4.281 -13.07 1.231 1 88.5 75 ASN B CA 1
ATOM 1667 C C . ASN B 1 75 ? 5.59 -13.133 2.014 1 88.5 75 ASN B C 1
ATOM 1669 O O . ASN B 1 75 ? 6.508 -13.867 1.64 1 88.5 75 ASN B O 1
ATOM 1673 N N . THR B 1 76 ? 5.613 -12.445 3.084 1 88.56 76 THR B N 1
ATOM 1674 C CA . THR B 1 76 ? 6.855 -12.109 3.77 1 88.56 76 THR B CA 1
ATOM 1675 C C . THR B 1 76 ? 7.504 -13.359 4.359 1 88.56 76 THR B C 1
ATOM 1677 O O . THR B 1 76 ? 8.711 -13.57 4.211 1 88.56 76 THR B O 1
ATOM 1680 N N . SER B 1 77 ? 6.727 -14.188 4.977 1 86.56 77 SER B N 1
ATOM 1681 C CA . SER B 1 77 ? 7.266 -15.312 5.73 1 86.56 77 SER B CA 1
ATOM 1682 C C . SER B 1 77 ? 7.914 -16.344 4.805 1 86.56 77 SER B C 1
ATOM 1684 O O . SER B 1 77 ? 8.82 -17.062 5.211 1 86.56 77 SER B O 1
ATOM 1686 N N . VAL B 1 78 ? 7.492 -16.391 3.541 1 86.81 78 VAL B N 1
ATOM 1687 C CA . VAL B 1 78 ? 8.031 -17.406 2.639 1 86.81 78 VAL B CA 1
ATOM 1688 C C . VAL B 1 78 ? 8.859 -16.734 1.544 1 86.81 78 VAL B C 1
ATOM 1690 O O . VAL B 1 78 ? 9.164 -17.359 0.522 1 86.81 78 VAL B O 1
ATOM 1693 N N . ASN B 1 79 ? 9.133 -15.477 1.695 1 89.62 79 ASN B N 1
ATOM 1694 C CA . ASN B 1 79 ? 10.008 -14.719 0.797 1 89.62 79 ASN B CA 1
ATOM 1695 C C . ASN B 1 79 ? 9.523 -14.812 -0.649 1 89.62 79 ASN B C 1
ATOM 1697 O O . ASN B 1 79 ? 10.305 -15.125 -1.548 1 89.62 79 ASN B O 1
ATOM 1701 N N . THR B 1 80 ? 8.281 -14.523 -0.835 1 88.5 80 THR B N 1
ATOM 1702 C CA . THR B 1 80 ? 7.695 -14.672 -2.162 1 88.5 80 THR B CA 1
ATOM 1703 C C . THR B 1 80 ? 6.793 -13.492 -2.492 1 88.5 80 THR B C 1
ATOM 1705 O O . THR B 1 80 ? 6.109 -12.961 -1.614 1 88.5 80 THR B O 1
ATOM 1708 N N . VAL B 1 81 ? 6.867 -13.055 -3.664 1 91.38 81 VAL B N 1
ATOM 1709 C CA . VAL B 1 81 ? 5.824 -12.211 -4.246 1 91.38 81 VAL B CA 1
ATOM 1710 C C . VAL B 1 81 ? 4.891 -13.062 -5.102 1 91.38 81 VAL B C 1
ATOM 1712 O O . VAL B 1 81 ? 5.332 -13.734 -6.035 1 91.38 81 VAL B O 1
ATOM 1715 N N . VAL B 1 82 ? 3.682 -12.992 -4.727 1 90.5 82 VAL B N 1
ATOM 1716 C CA . VAL B 1 82 ? 2.676 -13.789 -5.418 1 90.5 82 VAL B CA 1
ATOM 1717 C C . VAL B 1 82 ? 1.897 -12.914 -6.395 1 90.5 82 VAL B C 1
ATOM 1719 O O . VAL B 1 82 ? 1.633 -11.742 -6.113 1 90.5 82 VAL B O 1
ATOM 1722 N N . VAL B 1 83 ? 1.578 -13.562 -7.531 1 91.62 83 VAL B N 1
ATOM 1723 C CA . VAL B 1 83 ? 0.681 -12.922 -8.484 1 91.62 83 VAL B CA 1
ATOM 1724 C C . VAL B 1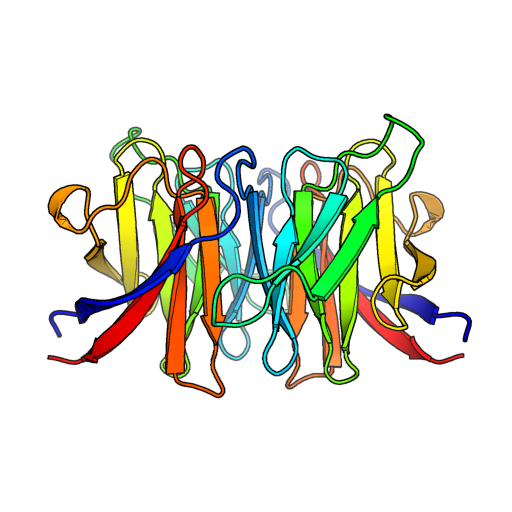 83 ? -0.638 -13.688 -8.555 1 91.62 83 VAL B C 1
ATOM 1726 O O . VAL B 1 83 ? -0.645 -14.922 -8.617 1 91.62 83 VAL B O 1
ATOM 1729 N N . ILE B 1 84 ? -1.658 -12.984 -8.344 1 91.31 84 ILE B N 1
ATOM 1730 C CA . ILE B 1 84 ? -3.014 -13.516 -8.438 1 91.31 84 ILE B CA 1
ATOM 1731 C C . ILE B 1 84 ? -3.717 -12.922 -9.656 1 91.31 84 ILE B C 1
ATOM 1733 O O . ILE B 1 84 ? -3.703 -11.703 -9.859 1 91.31 84 ILE B O 1
ATOM 1737 N N . TYR B 1 85 ? -4.266 -13.82 -10.508 1 90.12 85 TYR B N 1
ATOM 1738 C CA . TYR B 1 85 ? -4.875 -13.336 -11.742 1 90.12 85 TYR B CA 1
ATOM 1739 C C . TYR B 1 85 ? -6.133 -14.117 -12.07 1 90.12 85 TYR B C 1
ATOM 1741 O O . TYR B 1 85 ? -6.492 -15.062 -11.359 1 90.12 85 TYR B O 1
ATOM 1749 N N . ASP B 1 86 ? -6.891 -13.602 -13.039 1 90.62 86 ASP B N 1
ATOM 1750 C CA . ASP B 1 86 ? -8.164 -14.188 -13.438 1 90.62 86 ASP B CA 1
ATOM 1751 C C . ASP B 1 86 ? -9.172 -14.156 -12.289 1 90.62 86 ASP B C 1
ATOM 1753 O O . ASP B 1 86 ? -9.797 -15.172 -11.977 1 90.62 86 ASP B O 1
ATOM 1757 N N . LYS B 1 87 ? -9.219 -13.016 -11.602 1 89.94 87 LYS B N 1
ATOM 1758 C CA . LYS B 1 87 ? -10.188 -12.766 -10.539 1 89.94 87 LYS B CA 1
ATOM 1759 C C . LYS B 1 87 ? -10.047 -13.797 -9.422 1 89.94 87 LYS B C 1
ATOM 1761 O O . LYS B 1 87 ? -11.047 -14.375 -8.977 1 89.94 87 LYS B O 1
ATOM 1766 N N . GLY B 1 88 ? -8.797 -14.023 -9.109 1 88.19 88 GLY B N 1
ATOM 1767 C CA . GLY B 1 88 ? -8.523 -14.859 -7.949 1 88.19 88 GLY B CA 1
ATOM 1768 C C . GLY B 1 88 ? -8.508 -16.344 -8.273 1 88.19 88 GLY B C 1
ATOM 1769 O O . GLY B 1 88 ? -8.258 -17.172 -7.395 1 88.19 88 GLY B O 1
ATOM 1770 N N . GLN B 1 89 ? -8.695 -16.719 -9.461 1 90.5 89 GLN B N 1
ATOM 1771 C CA . GLN B 1 89 ? -8.82 -18.125 -9.82 1 90.5 89 GLN B CA 1
ATOM 1772 C C . GLN B 1 89 ? -7.445 -18.781 -9.961 1 90.5 89 GLN B C 1
ATOM 1774 O O . GLN B 1 89 ? -7.312 -20 -9.773 1 90.5 89 GLN B O 1
ATOM 1779 N N . HIS B 1 90 ? -6.473 -17.969 -10.312 1 88.56 90 HIS B N 1
ATOM 1780 C CA . HIS B 1 90 ? -5.125 -18.5 -10.508 1 88.56 90 HIS B CA 1
ATOM 1781 C C . HIS B 1 90 ? -4.094 -17.688 -9.734 1 88.56 90 HIS B C 1
ATOM 1783 O O . HIS B 1 90 ? -4.32 -16.516 -9.43 1 88.56 90 HIS B O 1
ATOM 1789 N N . GLN B 1 91 ? -3.09 -18.391 -9.336 1 87.44 91 GLN B N 1
ATOM 1790 C CA . GLN B 1 91 ? -1.963 -17.734 -8.688 1 87.44 91 GLN B CA 1
ATOM 1791 C C . GLN B 1 91 ? -0.634 -18.266 -9.211 1 87.44 91 GLN B C 1
ATOM 1793 O O . GLN B 1 91 ? -0.576 -19.359 -9.766 1 87.44 91 GLN B O 1
ATOM 1798 N N . GLY B 1 92 ? 0.388 -17.438 -9.133 1 86.69 92 GLY B N 1
ATOM 1799 C CA . GLY B 1 92 ? 1.764 -17.828 -9.406 1 86.69 92 GLY B CA 1
ATOM 1800 C C . GLY B 1 92 ? 2.764 -17.156 -8.484 1 86.69 92 GLY B C 1
ATOM 1801 O O . GLY B 1 92 ? 2.424 -16.203 -7.777 1 86.69 92 GLY B O 1
ATOM 1802 N N . LYS B 1 93 ? 3.873 -17.844 -8.375 1 88.12 93 LYS B N 1
ATOM 1803 C CA . LYS B 1 93 ? 5 -17.219 -7.699 1 88.12 93 LYS B CA 1
ATOM 1804 C C . LYS B 1 93 ? 5.816 -16.359 -8.664 1 88.12 93 LYS B C 1
ATOM 1806 O O . LYS B 1 93 ? 6.5 -16.891 -9.539 1 88.12 93 LYS B O 1
ATOM 1811 N N . LEU B 1 94 ? 5.648 -15.117 -8.477 1 88.62 94 LEU B N 1
ATOM 1812 C CA . LEU B 1 94 ? 6.316 -14.203 -9.398 1 88.62 94 LEU B CA 1
ATOM 1813 C C . LEU B 1 94 ? 7.801 -14.086 -9.062 1 88.62 94 LEU B C 1
ATOM 1815 O O . LEU B 1 94 ? 8.648 -14.156 -9.953 1 88.62 94 LEU B O 1
ATOM 1819 N N . LEU B 1 95 ? 8.086 -13.812 -7.816 1 86.75 95 LEU B N 1
ATOM 1820 C CA . LEU B 1 95 ? 9.445 -13.688 -7.293 1 86.75 95 LEU B CA 1
ATOM 1821 C C . LEU B 1 95 ? 9.625 -14.539 -6.039 1 86.75 95 LEU B C 1
ATOM 1823 O O . LEU B 1 95 ? 8.703 -14.648 -5.223 1 86.75 95 LEU B O 1
ATOM 1827 N N . THR B 1 96 ? 10.812 -15.047 -5.957 1 89.38 96 THR B N 1
ATOM 1828 C CA . THR B 1 96 ? 11.133 -15.891 -4.809 1 89.38 96 THR B CA 1
ATOM 1829 C C . THR B 1 96 ? 12.484 -15.508 -4.215 1 89.38 96 THR B C 1
ATOM 1831 O O . THR B 1 96 ? 13.117 -14.555 -4.672 1 89.38 96 THR B O 1
ATOM 1834 N N . GLY B 1 97 ? 12.781 -16.266 -3.123 1 87.69 97 GLY B N 1
ATOM 1835 C CA . GLY B 1 97 ? 14.086 -16.047 -2.514 1 87.69 97 GLY B CA 1
ATOM 1836 C C . GLY B 1 97 ? 15.234 -16.156 -3.5 1 87.69 97 GLY B C 1
ATOM 1837 O O . GLY B 1 97 ? 16.25 -15.469 -3.355 1 87.69 97 GLY B O 1
ATOM 1838 N N . SER B 1 98 ? 15.102 -16.953 -4.488 1 86.06 98 SER B N 1
ATOM 1839 C CA . SER B 1 98 ? 16.141 -17.141 -5.492 1 86.06 98 SER B CA 1
ATOM 1840 C C . SER B 1 98 ? 16.344 -15.875 -6.324 1 86.06 98 SER B C 1
ATOM 1842 O O . SER B 1 98 ? 17.391 -15.695 -6.938 1 86.06 98 SER B O 1
ATOM 1844 N N . ASP B 1 99 ? 15.375 -14.945 -6.301 1 83.25 99 ASP B N 1
ATOM 1845 C CA . ASP B 1 99 ? 15.445 -13.695 -7.043 1 83.25 99 ASP B CA 1
ATOM 1846 C C . ASP B 1 99 ? 15.969 -12.562 -6.16 1 83.25 99 ASP B C 1
ATOM 1848 O O . ASP B 1 99 ? 16.031 -11.406 -6.594 1 83.25 99 ASP B O 1
ATOM 1852 N N . GLY B 1 100 ? 16.266 -12.914 -4.891 1 82.88 100 GLY B N 1
ATOM 1853 C CA . GLY B 1 100 ? 16.797 -11.922 -3.969 1 82.88 100 GLY B CA 1
ATOM 1854 C C . GLY B 1 100 ? 15.758 -11.422 -2.975 1 82.88 100 GLY B C 1
ATOM 1855 O O . GLY B 1 100 ? 16.062 -10.594 -2.111 1 82.88 100 GLY B O 1
ATOM 1856 N N . ILE B 1 101 ? 14.594 -12 -3.051 1 86.25 101 ILE B N 1
ATOM 1857 C CA . ILE B 1 101 ? 13.539 -11.578 -2.135 1 86.25 101 ILE B CA 1
ATOM 1858 C C . ILE B 1 101 ? 13.812 -12.148 -0.744 1 86.25 101 ILE B C 1
ATOM 1860 O O . ILE B 1 101 ? 14.031 -13.359 -0.591 1 86.25 101 ILE B O 1
ATOM 1864 N N . ASN B 1 102 ? 13.859 -11.242 0.202 1 88.62 102 ASN B N 1
ATOM 1865 C CA . ASN B 1 102 ? 14.102 -11.602 1.596 1 88.62 102 ASN B CA 1
ATOM 1866 C C . ASN B 1 102 ? 13.211 -10.789 2.543 1 88.62 102 ASN B C 1
ATOM 1868 O O . ASN B 1 102 ? 13.547 -9.656 2.895 1 88.62 102 ASN B O 1
ATOM 1872 N N . GLY B 1 103 ? 12.094 -11.445 2.941 1 88.88 103 GLY B N 1
ATOM 1873 C CA . GLY B 1 103 ? 11.164 -10.766 3.836 1 88.88 103 GLY B CA 1
ATOM 1874 C C . GLY B 1 103 ? 10.531 -9.531 3.217 1 88.88 103 GLY B C 1
ATOM 1875 O O . GLY B 1 103 ? 10.602 -8.445 3.789 1 88.88 103 GLY B O 1
ATOM 1876 N N . PRO B 1 104 ? 9.945 -9.711 2.031 1 88.81 104 PRO B N 1
ATOM 1877 C CA . PRO B 1 104 ? 9.367 -8.547 1.364 1 88.81 104 PRO B CA 1
ATOM 1878 C C . PRO B 1 104 ? 8.164 -7.973 2.119 1 88.81 104 PRO B C 1
ATOM 1880 O O . PRO B 1 104 ? 7.371 -8.727 2.688 1 88.81 104 PRO B O 1
ATOM 1883 N N . HIS B 1 105 ? 8.047 -6.664 2.234 1 89.75 105 HIS B N 1
ATOM 1884 C CA . HIS B 1 105 ? 6.891 -5.984 2.807 1 89.75 105 HIS B CA 1
ATOM 1885 C C . HIS B 1 105 ? 6.254 -5.035 1.797 1 89.75 105 HIS B C 1
ATOM 1887 O O . HIS B 1 105 ? 5.293 -5.395 1.118 1 89.75 105 HIS B O 1
ATOM 1893 N N . GLY B 1 106 ? 6.945 -3.949 1.496 1 90.81 106 GLY B N 1
ATOM 1894 C CA . GLY B 1 106 ? 6.406 -2.949 0.587 1 90.81 106 GLY B CA 1
ATOM 1895 C C . GLY B 1 106 ? 6.367 -3.414 -0.856 1 90.81 106 GLY B C 1
ATOM 1896 O O . GLY B 1 106 ? 7.289 -4.086 -1.323 1 90.81 106 GLY B O 1
ATOM 1897 N N . ILE B 1 107 ? 5.277 -3.133 -1.537 1 94.25 107 ILE B N 1
ATOM 1898 C CA . ILE B 1 107 ? 5.078 -3.461 -2.945 1 94.25 107 ILE B CA 1
ATOM 1899 C C . ILE B 1 107 ? 4.219 -2.387 -3.607 1 94.25 107 ILE B C 1
ATOM 1901 O O . ILE B 1 107 ? 3.273 -1.876 -3.002 1 94.25 107 ILE B O 1
ATOM 1905 N N . PHE B 1 108 ? 4.586 -2.023 -4.777 1 95.44 108 PHE B N 1
ATOM 1906 C CA . PHE B 1 108 ? 3.838 -1.021 -5.527 1 95.44 108 PHE B CA 1
ATOM 1907 C C . PHE B 1 108 ? 4.059 -1.189 -7.023 1 95.44 108 PHE B C 1
ATOM 1909 O O . PHE B 1 108 ? 5.191 -1.354 -7.477 1 95.44 108 PHE B O 1
ATOM 1916 N N . PHE B 1 109 ? 2.951 -1.18 -7.742 1 95.19 109 PHE B N 1
ATOM 1917 C CA . PHE B 1 109 ? 3.047 -1.209 -9.195 1 95.19 109 PHE B CA 1
ATOM 1918 C C . PHE B 1 109 ? 2.863 0.187 -9.781 1 95.19 109 PHE B C 1
ATOM 1920 O O . PHE B 1 109 ? 1.793 0.785 -9.641 1 95.19 109 PHE B O 1
ATOM 1927 N N . ASP B 1 110 ? 3.91 0.667 -10.367 1 92.19 110 ASP B N 1
ATOM 1928 C CA . ASP B 1 110 ? 3.83 1.936 -11.086 1 92.19 110 ASP B CA 1
ATOM 1929 C C . ASP B 1 110 ? 3.143 1.762 -12.438 1 92.19 110 ASP B C 1
ATOM 1931 O O . ASP B 1 110 ? 3.775 1.351 -13.414 1 92.19 110 ASP B O 1
ATOM 1935 N N . LYS B 1 111 ? 1.9 2.164 -12.477 1 90.75 111 LYS B N 1
ATOM 1936 C CA . LYS B 1 111 ? 1.084 1.909 -13.656 1 90.75 111 LYS B CA 1
ATOM 1937 C C . LYS B 1 111 ? 1.55 2.756 -14.836 1 90.75 111 LYS B C 1
ATOM 1939 O O . LYS B 1 111 ? 1.412 2.348 -15.992 1 90.75 111 LYS B O 1
ATOM 1944 N N . LYS B 1 112 ? 2.078 3.881 -14.539 1 88.44 112 LYS B N 1
ATOM 1945 C CA . LYS B 1 112 ? 2.58 4.75 -15.594 1 88.44 112 LYS B CA 1
ATOM 1946 C C . LYS B 1 112 ? 3.797 4.133 -16.281 1 88.44 112 LYS B C 1
ATOM 1948 O O . LYS B 1 112 ? 3.877 4.105 -17.516 1 88.44 112 LYS B O 1
ATOM 1953 N N . GLU B 1 113 ? 4.699 3.592 -15.492 1 87.69 113 GLU B N 1
ATOM 1954 C CA . GLU B 1 113 ? 5.953 3.062 -16.031 1 87.69 113 GLU B CA 1
ATOM 1955 C C . GLU B 1 113 ? 5.859 1.56 -16.266 1 87.69 113 GLU B C 1
ATOM 1957 O O . GLU B 1 113 ? 6.738 0.973 -16.906 1 87.69 113 GLU B O 1
ATOM 1962 N N . ASN B 1 114 ? 4.812 0.908 -15.797 1 89.75 114 ASN B N 1
ATOM 1963 C CA . ASN B 1 114 ? 4.605 -0.533 -15.898 1 89.75 114 ASN B CA 1
ATOM 1964 C C . ASN B 1 114 ? 5.727 -1.31 -15.211 1 89.75 114 ASN B C 1
ATOM 1966 O O . ASN B 1 114 ? 6.293 -2.232 -15.797 1 89.75 114 ASN B O 1
ATOM 1970 N N . ILE B 1 115 ? 6.055 -0.866 -14.023 1 90.62 115 ILE B N 1
ATOM 1971 C CA . ILE B 1 115 ? 7.141 -1.455 -13.242 1 90.62 115 ILE B CA 1
ATOM 1972 C C . ILE B 1 115 ? 6.637 -1.815 -11.844 1 90.62 115 ILE B C 1
ATOM 1974 O O . ILE B 1 115 ? 5.902 -1.042 -11.227 1 90.62 115 ILE B O 1
ATOM 1978 N N . LEU B 1 116 ? 7.047 -3.025 -11.414 1 93.12 116 LEU B N 1
ATOM 1979 C CA . LEU B 1 116 ? 6.738 -3.475 -10.062 1 93.12 116 LEU B CA 1
ATOM 1980 C C . LEU B 1 116 ? 7.891 -3.17 -9.109 1 93.12 116 LEU B C 1
ATOM 1982 O O . LEU B 1 116 ? 9.039 -3.51 -9.391 1 93.12 116 LEU B O 1
ATOM 1986 N N . LEU B 1 117 ? 7.594 -2.467 -8.062 1 92.31 117 LEU B N 1
ATOM 1987 C CA . LEU B 1 117 ? 8.555 -2.191 -7.004 1 92.31 117 LEU B CA 1
ATOM 1988 C C . LEU B 1 117 ? 8.328 -3.107 -5.809 1 92.31 117 LEU B C 1
ATOM 1990 O O . LEU B 1 117 ? 7.199 -3.227 -5.316 1 92.31 117 LEU B O 1
ATOM 1994 N N . VAL B 1 118 ? 9.328 -3.752 -5.371 1 91.94 118 VAL B N 1
ATOM 1995 C CA . VAL B 1 118 ? 9.273 -4.602 -4.188 1 91.94 118 VAL B CA 1
ATOM 1996 C C . VAL B 1 118 ? 10.406 -4.234 -3.23 1 91.94 118 VAL B C 1
ATOM 1998 O O . V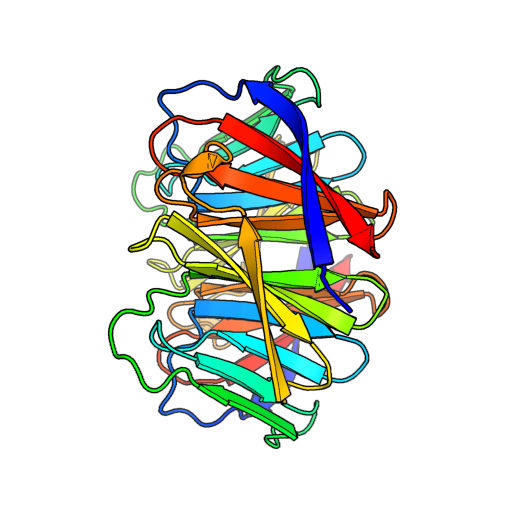AL B 1 118 ? 11.547 -4.039 -3.656 1 91.94 118 VAL B O 1
ATOM 2001 N N . CYS B 1 119 ? 10.023 -4.18 -1.972 1 89.06 119 CYS B N 1
ATOM 2002 C CA . CYS B 1 119 ? 11.031 -3.842 -0.974 1 89.06 119 CYS B CA 1
ATOM 2003 C C . CYS B 1 119 ? 11.25 -5 -0.006 1 89.06 119 CYS B C 1
ATOM 2005 O O . CYS B 1 119 ? 10.289 -5.582 0.5 1 89.06 119 CYS B O 1
ATOM 2007 N N . ASN B 1 120 ? 12.555 -5.301 0.138 1 84.88 120 ASN B N 1
ATOM 2008 C CA . ASN B 1 120 ? 12.898 -6.18 1.25 1 84.88 120 ASN B CA 1
ATOM 2009 C C . ASN B 1 120 ? 12.898 -5.43 2.58 1 84.88 120 ASN B C 1
ATOM 2011 O O . ASN B 1 120 ? 13.344 -4.285 2.652 1 84.88 120 ASN B O 1
ATOM 2015 N N . HIS B 1 121 ? 12.312 -5.969 3.555 1 80 121 HIS B N 1
ATOM 2016 C CA . HIS B 1 121 ? 12.18 -5.309 4.848 1 80 121 HIS B CA 1
ATOM 2017 C C . HIS B 1 121 ? 13.539 -5.102 5.504 1 80 121 HIS B C 1
ATOM 2019 O O . HIS B 1 121 ? 13.852 -4 5.965 1 80 121 HIS B O 1
ATOM 2025 N N . ASP B 1 122 ? 14.391 -6.051 5.625 1 70.88 122 ASP B N 1
ATOM 2026 C CA . ASP B 1 122 ? 15.562 -6.012 6.492 1 70.88 122 ASP B CA 1
ATOM 2027 C C . ASP B 1 122 ? 16.781 -5.461 5.746 1 70.88 122 ASP B C 1
ATOM 2029 O O . ASP B 1 122 ? 17.75 -5.012 6.367 1 70.88 122 ASP B O 1
ATOM 2033 N N . ASN B 1 123 ? 16.875 -5.516 4.422 1 66.56 123 ASN B N 1
ATOM 2034 C CA . ASN B 1 123 ? 18.125 -5.125 3.783 1 66.56 123 ASN B CA 1
ATOM 2035 C C . ASN B 1 123 ? 17.984 -3.791 3.057 1 66.56 123 ASN B C 1
ATOM 2037 O O . ASN B 1 123 ? 18.969 -3.277 2.508 1 66.56 123 ASN B O 1
ATOM 2041 N N . GLY B 1 124 ? 16.938 -3.133 3.242 1 62.53 124 GLY B N 1
ATOM 2042 C CA . GLY B 1 124 ? 16.766 -1.794 2.697 1 62.53 124 GLY B CA 1
ATOM 2043 C C . GLY B 1 124 ? 16.891 -1.745 1.186 1 62.53 124 GLY B C 1
ATOM 2044 O O . GLY B 1 124 ? 17.453 -0.797 0.634 1 62.53 124 GLY B O 1
ATOM 2045 N N . SER B 1 125 ? 16.688 -2.695 0.398 1 78 125 SER B N 1
ATOM 2046 C CA . SER B 1 125 ? 16.766 -2.672 -1.059 1 78 125 SER B CA 1
ATOM 2047 C C . SER B 1 125 ? 15.375 -2.67 -1.684 1 78 125 SER B C 1
ATOM 2049 O O . SER B 1 125 ? 14.461 -3.344 -1.191 1 78 125 SER B O 1
ATOM 2051 N N . VAL B 1 126 ? 15.383 -1.742 -2.65 1 79.56 126 VAL B N 1
ATOM 2052 C CA . VAL B 1 126 ? 14.195 -1.748 -3.49 1 79.56 126 VAL B CA 1
ATOM 2053 C C . VAL B 1 126 ? 14.5 -2.42 -4.824 1 79.56 126 VAL B C 1
ATOM 2055 O O . VAL B 1 126 ? 15.453 -2.043 -5.512 1 79.56 126 VAL B O 1
ATOM 2058 N N . PHE B 1 127 ? 13.734 -3.402 -5.09 1 79.06 127 PHE B N 1
ATOM 2059 C CA . PHE B 1 127 ? 13.883 -4.133 -6.344 1 79.06 127 PHE B CA 1
ATOM 2060 C C . PHE B 1 127 ? 12.836 -3.697 -7.355 1 79.06 127 PHE B C 1
ATOM 2062 O O . PHE B 1 127 ? 11.648 -3.602 -7.023 1 79.06 127 PHE B O 1
ATOM 2069 N N . LEU B 1 128 ? 13.344 -3.338 -8.492 1 79.06 128 LEU B N 1
ATOM 2070 C CA . LEU B 1 128 ? 12.461 -3.068 -9.617 1 79.06 128 LEU B CA 1
ATOM 2071 C C . LEU B 1 128 ? 12.359 -4.285 -10.531 1 79.06 128 LEU B C 1
ATOM 2073 O O . LEU B 1 128 ? 13.375 -4.828 -10.969 1 79.06 128 LEU B O 1
ATOM 2077 N N . PHE B 1 129 ? 11.086 -4.625 -10.664 1 77.31 129 PHE B N 1
ATOM 2078 C CA . PHE B 1 129 ? 10.867 -5.805 -11.492 1 77.31 129 PHE B CA 1
ATOM 2079 C C . PHE B 1 129 ? 10.031 -5.453 -12.719 1 77.31 129 PHE B C 1
ATOM 2081 O O . PHE B 1 129 ? 9.039 -4.73 -12.609 1 77.31 129 PHE B O 1
ATOM 2088 N N . ASP B 1 130 ? 10.555 -5.797 -13.82 1 74.38 130 ASP B N 1
ATOM 2089 C CA . ASP B 1 130 ? 9.773 -5.762 -15.055 1 74.38 130 ASP B CA 1
ATOM 2090 C C . ASP B 1 130 ? 8.898 -7.008 -15.188 1 74.38 130 ASP B C 1
ATOM 2092 O O . ASP B 1 130 ? 9.414 -8.117 -15.359 1 74.38 130 ASP B O 1
ATOM 2096 N N . VAL B 1 131 ? 7.598 -6.691 -14.992 1 72.12 131 VAL B N 1
ATOM 2097 C CA . VAL B 1 131 ? 6.688 -7.828 -15.086 1 72.12 131 VAL B CA 1
ATOM 2098 C C . VAL B 1 131 ? 6.285 -8.047 -16.531 1 72.12 131 VAL B C 1
ATOM 2100 O O . VAL B 1 131 ? 5.816 -7.129 -17.203 1 72.12 131 VAL B O 1
ATOM 2103 N N . LYS B 1 132 ? 6.848 -9.008 -17.062 1 69.19 132 LYS B N 1
ATOM 2104 C CA . LYS B 1 132 ? 6.531 -9.328 -18.453 1 69.19 132 LYS B CA 1
ATOM 2105 C C . LYS B 1 132 ? 5.703 -10.609 -18.547 1 69.19 132 LYS B C 1
ATOM 2107 O O . LYS B 1 132 ? 5.812 -11.484 -17.688 1 69.19 132 LYS B O 1
ATOM 2112 N N . ASP B 1 133 ? 4.668 -10.5 -19.328 1 60.59 133 ASP B N 1
ATOM 2113 C CA . ASP B 1 133 ? 3.914 -11.703 -19.672 1 60.59 133 ASP B CA 1
ATOM 2114 C C . ASP B 1 133 ? 4.738 -12.633 -20.547 1 60.59 133 ASP B C 1
ATOM 2116 O O . ASP B 1 133 ? 5.48 -12.18 -21.422 1 60.59 133 ASP B O 1
ATOM 2120 N N . LYS B 1 134 ? 5.074 -13.93 -20.062 1 51.59 134 LYS B N 1
ATOM 2121 C CA . LYS B 1 134 ? 5.633 -14.867 -21.031 1 51.59 134 LYS B CA 1
ATOM 2122 C C . LYS B 1 134 ? 4.555 -15.398 -21.969 1 51.59 134 LYS B C 1
ATOM 2124 O O . LYS B 1 134 ? 3.391 -15.516 -21.578 1 51.59 134 LYS B O 1
#

Foldseek 3Di:
DDDDDDDDDDADAPPVWAFQEWDDDDQWIWTDTPQFKIFIAGSNRHTPAIAGDPPPQFRWAYWEAEPVGWIWTDRQSQQFIKIADPRNPDIDTPDHVVNVRHRWHDWYQDHVVRWIWIAHDPPGDIDIDRDDDD/DDDDDDDDDDADAPPVWAFQEWDDDDQWIWTDTPQFKIFIAGSNRHTPAIAGDPPPQGRWAYWEAEPVGWIWTDRQSQQFIKIADPRNPDIDTPDGVVNVRHRWHDWYQDHVVRWIWIAHDPPGDIDIDRDDDD

Nearest PDB structures (foldseek):
  3p5b-assembly1_L  TM=6.643E-01  e=1.713E-03  Homo sapiens
  1ijq-assembly1_A  TM=4.161E-01  e=1.057E-03  Homo sapiens
  1ijq-assembly2_B  TM=4.402E-01  e=2.124E-03  Homo sapiens
  8hmf-assembly1_E  TM=5.746E-01  e=2.796E-02  Tetrahymena thermophila
  3p5c-assembly1_L  TM=3.961E-01  e=6.921E-03  Homo sapiens

InterPro domains:
  IPR011042 Six-bladed beta-propeller, TolB-like [G3DSA:2.120.10.30] (1-134)

Solvent-accessible surface area (backbone atoms only — not comparable to full-atom values): 13044 Å² total; per-residue (Å²): 126,58,57,43,50,43,81,73,44,74,27,58,35,70,45,90,31,34,29,51,20,38,37,65,47,90,74,27,41,35,30,30,32,87,21,42,37,41,37,28,23,37,78,82,29,43,80,72,40,59,33,69,61,84,62,82,75,46,34,44,53,26,47,28,42,49,90,83,57,37,32,38,32,19,25,23,78,70,14,29,32,34,33,32,30,78,78,42,72,41,75,46,72,34,41,33,50,92,74,68,41,47,40,30,26,14,38,30,46,41,66,90,77,59,34,36,38,38,20,21,19,73,60,11,35,36,36,32,23,47,67,42,82,93,123,59,59,44,51,42,82,72,44,76,27,59,34,74,38,95,30,35,28,51,18,37,37,63,46,91,74,27,41,36,30,29,31,83,24,42,36,41,38,29,22,36,78,82,28,42,80,72,41,60,32,67,60,86,61,83,73,44,36,44,54,26,47,29,40,49,89,83,57,37,32,37,32,19,24,23,80,71,14,29,33,33,34,32,28,78,77,41,73,40,71,45,73,33,41,34,50,92,74,68,40,48,39,31,26,12,38,32,43,41,66,90,79,58,35,36,39,38,20,20,20,71,60,11,34,37,36,32,25,46,67,40,81,96

Sequence (268 aa):
MDLTGNVIRTIPVPSYRSIYDITVDRDGLVCIDSNTSVYCYSLDGKLIWKFKKDDYTEDFRRVTTDNKGNIYATNTSVNTVVVIYDKGQHQGKLLTGSDGINGPHGIFFDKKENILLVCNHDNGSVFLFDVKDKMDLTGNVIRTIPVPSYRSIYDITVDRDGLVCIDSNTSVYCYSLDGKLIWKFKKDDYTEDFRRVTTDNKGNIYATNTSVNTVVVIYDKGQHQGKLLTGSDGINGPHGIFFDKKENILLVCNHDNGSVFLFDVKDK

Secondary structure (DSSP, 8-state):
--EEEEEEEEEE--TT----EEEEETTEEEEE-SSSEEEEEETTS-EEEEEE-SSTT--EEEEEE-TTS-EEEEEGGGTEEEEEETTTTEEEEEE-GGGT--SEEEEEEETTTTEEEEEETTT-EEEEEEEEE-/--EEEEEEEEEE--TTS---EEEEETTEEEEE-SSSEEEEE-TTS-EEEEEE-SSTT--EEEEEE-TTS-EEEEEGGGTEEEEEETTTTEEEEEE-GGGT--SEEEEEEETTTTEEEEEETTT-EEEEEEEEE-